Protein AF-A0ABD6S7G6-F1 (afdb_monomer_lite)

Radius of gyration: 25.17 Å; chains: 1; bounding box: 44×81×70 Å

pLDDT: mean 82.33, std 14.98, range [35.41, 97.75]

Organism: Bacillus thuringiensis (NCBI:txid1428)

Structure (mmCIF, N/CA/C/O backbone):
data_AF-A0ABD6S7G6-F1
#
_entry.id   AF-A0ABD6S7G6-F1
#
loop_
_atom_site.group_PDB
_atom_site.id
_atom_site.type_symbol
_atom_site.label_atom_id
_atom_site.label_alt_id
_atom_site.label_comp_id
_atom_site.label_asym_id
_atom_site.label_entity_id
_atom_site.label_seq_id
_atom_site.pdbx_PDB_ins_code
_atom_site.Cartn_x
_atom_site.Cartn_y
_atom_site.Cartn_z
_atom_site.occupancy
_atom_site.B_iso_or_equiv
_atom_site.auth_seq_id
_atom_site.auth_comp_id
_atom_site.auth_asym_id
_atom_site.auth_atom_id
_atom_site.pdbx_PDB_model_num
ATOM 1 N N . MET A 1 1 ? -5.963 -49.150 39.823 1.00 42.69 1 MET A N 1
ATOM 2 C CA . MET A 1 1 ? -5.246 -49.286 38.535 1.00 42.69 1 MET A CA 1
ATOM 3 C C . MET A 1 1 ? -5.647 -48.141 37.632 1.00 42.69 1 MET A C 1
ATOM 5 O O . MET A 1 1 ? -6.789 -47.706 37.672 1.00 42.69 1 MET A O 1
ATOM 9 N N . LYS A 1 2 ? -4.694 -47.620 36.866 1.00 52.19 2 LYS A N 1
ATOM 10 C CA . LYS A 1 2 ? -4.906 -46.555 35.894 1.00 52.19 2 LYS A CA 1
ATOM 11 C C . LYS A 1 2 ? -5.563 -47.191 34.639 1.00 52.19 2 LYS A C 1
ATOM 13 O O . LYS A 1 2 ? -4.909 -47.921 33.908 1.00 52.19 2 LYS A O 1
ATOM 18 N N . GLU A 1 3 ? -6.844 -46.889 34.406 1.00 53.12 3 GLU A N 1
ATOM 19 C CA . GLU A 1 3 ? -7.715 -47.322 33.286 1.00 53.12 3 GLU A CA 1
ATOM 20 C C . GLU A 1 3 ? -7.915 -46.161 32.274 1.00 53.12 3 GLU A C 1
ATOM 22 O O . GLU A 1 3 ? -9.005 -45.609 32.089 1.00 53.12 3 GLU A O 1
ATOM 27 N N . VAL A 1 4 ? -6.796 -45.665 31.733 1.00 52.38 4 VAL A N 1
ATOM 28 C CA . VAL A 1 4 ? -6.556 -44.213 31.626 1.00 52.38 4 VAL A CA 1
ATOM 29 C C . VAL A 1 4 ? -6.815 -43.579 30.269 1.00 52.38 4 VAL A C 1
ATOM 31 O O . VAL A 1 4 ? -6.372 -44.032 29.223 1.00 52.38 4 VAL A O 1
ATOM 34 N N . CYS A 1 5 ? -7.354 -42.371 30.359 1.00 49.31 5 CYS A N 1
ATOM 35 C CA . CYS A 1 5 ? -7.100 -41.260 29.469 1.00 49.31 5 CYS A CA 1
ATOM 36 C C . CYS A 1 5 ? -6.053 -40.353 30.125 1.00 49.31 5 CYS A C 1
ATOM 38 O O . CYS A 1 5 ? -6.372 -39.364 30.777 1.00 49.31 5 CYS A O 1
ATOM 40 N N . GLU A 1 6 ? -4.783 -40.647 29.903 1.00 59.25 6 GLU A N 1
ATOM 41 C CA . GLU A 1 6 ? -3.825 -39.566 29.644 1.00 59.25 6 GLU A CA 1
ATOM 42 C C . GLU A 1 6 ? -4.363 -38.837 28.393 1.00 59.25 6 GLU A C 1
ATOM 44 O O . GLU A 1 6 ? -5.129 -39.469 27.682 1.00 59.25 6 GLU A O 1
ATOM 49 N N . ARG A 1 7 ? -4.120 -37.551 28.115 1.00 58.06 7 ARG A N 1
ATOM 50 C CA . ARG A 1 7 ? -4.768 -36.693 27.070 1.00 58.06 7 ARG A CA 1
ATOM 51 C C . ARG A 1 7 ? -4.678 -37.172 25.580 1.00 58.06 7 ARG A C 1
ATOM 53 O O . ARG A 1 7 ? -4.537 -36.375 24.663 1.00 58.06 7 ARG A O 1
ATOM 60 N N . CYS A 1 8 ? -4.756 -38.473 25.350 1.00 50.53 8 CYS A N 1
ATOM 61 C CA . CYS A 1 8 ? -4.078 -39.304 24.366 1.00 50.53 8 CYS A CA 1
ATOM 62 C C . CYS A 1 8 ? -4.490 -40.798 24.478 1.00 50.53 8 CYS A C 1
ATOM 64 O O . CYS A 1 8 ? -4.651 -41.449 23.459 1.00 50.53 8 CYS A O 1
ATOM 66 N N . GLY A 1 9 ? -4.700 -41.380 25.662 1.00 52.00 9 GLY A N 1
ATOM 67 C CA . GLY A 1 9 ? -4.788 -42.846 25.821 1.00 52.00 9 GLY A CA 1
ATOM 68 C C . GLY A 1 9 ? -6.185 -43.447 26.010 1.00 52.00 9 GLY A C 1
ATOM 69 O O . GLY A 1 9 ? -6.323 -44.663 25.992 1.00 52.00 9 GLY A O 1
ATOM 70 N N . GLY A 1 10 ? -7.229 -42.618 26.164 1.00 59.94 10 GLY A N 1
ATOM 71 C CA . GLY A 1 10 ? -8.589 -43.067 26.523 1.00 59.94 10 GLY A CA 1
ATOM 72 C C . GLY A 1 10 ? -9.708 -42.116 26.075 1.00 59.94 10 GLY A C 1
ATOM 73 O O . GLY A 1 10 ? -10.671 -41.886 26.801 1.00 59.94 10 GLY A O 1
ATOM 74 N N . ARG A 1 11 ? -9.531 -41.499 24.893 1.00 60.31 11 ARG A N 1
ATOM 75 C CA . ARG A 1 11 ? -10.475 -40.699 24.067 1.00 60.31 11 ARG A CA 1
ATOM 76 C C . ARG A 1 11 ? -11.772 -40.231 24.750 1.00 60.31 11 ARG A C 1
ATOM 78 O O . ARG A 1 11 ? -12.878 -40.603 24.363 1.00 60.31 11 ARG A O 1
ATOM 85 N N . ARG A 1 12 ? -11.624 -39.313 25.705 1.00 57.09 12 ARG A N 1
ATOM 86 C CA . ARG A 1 12 ? -12.704 -38.601 26.413 1.00 57.09 12 ARG A CA 1
ATOM 87 C C . ARG A 1 12 ? -13.517 -39.425 27.418 1.00 57.09 12 ARG A C 1
ATOM 89 O O . ARG A 1 12 ? -14.427 -38.842 28.009 1.00 57.09 12 ARG A O 1
ATOM 96 N N . ARG A 1 13 ? -13.223 -40.710 27.670 1.00 60.28 13 ARG A N 1
ATOM 97 C CA . ARG A 1 13 ? -13.887 -41.495 28.731 1.00 60.28 13 ARG A CA 1
ATOM 98 C C . ARG A 1 13 ? -12.927 -42.447 29.449 1.00 60.28 13 ARG A C 1
ATOM 100 O O . ARG A 1 13 ? -12.241 -43.233 28.811 1.00 60.28 13 ARG A O 1
ATOM 107 N N . LEU A 1 14 ? -12.929 -42.392 30.774 1.00 65.25 14 LEU A N 1
ATOM 108 C CA . LEU A 1 14 ? -12.225 -43.310 31.666 1.00 65.25 14 LEU A CA 1
ATOM 109 C C . LEU A 1 14 ? -13.118 -44.515 31.957 1.00 65.25 14 LEU A C 1
ATOM 111 O O . LEU A 1 14 ? -14.329 -44.341 32.109 1.00 65.25 14 LEU A O 1
ATOM 115 N N . ARG A 1 15 ? -12.535 -45.715 32.019 1.00 63.56 15 ARG A N 1
ATOM 116 C CA . ARG A 1 15 ? -13.202 -46.857 32.654 1.00 63.56 15 ARG A CA 1
ATOM 117 C C . ARG A 1 15 ? -12.821 -46.851 34.133 1.00 63.56 15 ARG A C 1
ATOM 119 O O . ARG A 1 15 ? -11.709 -46.434 34.446 1.00 63.56 15 ARG A O 1
ATOM 126 N N . ILE A 1 16 ? -13.755 -47.180 35.019 1.00 66.88 16 ILE A N 1
ATOM 127 C CA . ILE A 1 16 ? -13.481 -47.401 36.442 1.00 66.88 16 ILE A CA 1
ATOM 128 C C . ILE A 1 16 ? -14.187 -48.686 36.861 1.00 66.88 16 ILE A C 1
ATOM 130 O O . ILE A 1 16 ? -15.376 -48.850 36.592 1.00 66.88 16 ILE A O 1
ATOM 134 N N . LYS A 1 17 ? -13.465 -49.598 37.512 1.00 62.62 17 LYS A N 1
ATOM 135 C CA . LYS A 1 17 ? -14.031 -50.829 38.070 1.00 62.62 17 LYS A CA 1
ATOM 136 C C . LYS A 1 17 ? -14.949 -50.527 39.264 1.00 62.62 17 LYS A C 1
ATOM 138 O O . LYS A 1 17 ? -14.544 -49.779 40.148 1.00 62.62 17 LYS A O 1
ATOM 143 N N . ASN A 1 18 ? -16.154 -51.092 39.294 1.00 65.56 18 ASN A N 1
ATOM 144 C CA . ASN A 1 18 ? -17.122 -50.907 40.386 1.00 65.56 18 ASN A CA 1
ATOM 145 C C . ASN A 1 18 ? -17.132 -52.101 41.363 1.00 65.56 18 ASN A C 1
ATOM 147 O O . ASN A 1 18 ? -16.607 -53.173 41.055 1.00 65.56 18 ASN A O 1
ATOM 151 N N . ASP A 1 19 ? -17.713 -51.907 42.553 1.00 64.19 19 ASP A N 1
ATOM 152 C CA . ASP A 1 19 ? -17.572 -52.802 43.723 1.00 64.19 19 ASP A CA 1
ATOM 153 C C . ASP A 1 19 ? -18.145 -54.216 43.523 1.00 64.19 19 ASP A C 1
ATOM 155 O O . ASP A 1 19 ? -17.841 -55.137 44.276 1.00 64.19 19 ASP A O 1
ATOM 159 N N . VAL A 1 20 ? -18.936 -54.407 42.465 1.00 64.38 20 VAL A N 1
ATOM 160 C CA . VAL A 1 20 ? -19.543 -55.689 42.071 1.00 64.38 20 VAL A CA 1
ATOM 161 C C . VAL A 1 20 ? -18.749 -56.389 40.949 1.00 64.38 20 VAL A C 1
ATOM 163 O O . VAL A 1 20 ? -19.173 -57.408 40.414 1.00 64.38 20 VAL A O 1
ATOM 166 N N . GLY A 1 21 ? -17.583 -55.852 40.570 1.00 62.94 21 GLY A N 1
ATOM 167 C CA . GLY A 1 21 ? -16.644 -56.471 39.626 1.00 62.94 21 GLY A CA 1
ATOM 168 C C . GLY A 1 21 ? -16.790 -56.081 38.146 1.00 62.94 21 GLY A C 1
ATOM 169 O O . GLY A 1 21 ? -16.047 -56.618 37.322 1.00 62.94 21 GLY A O 1
ATOM 170 N N . GLY A 1 22 ? -17.689 -55.153 37.792 1.00 60.91 22 GLY A N 1
ATOM 171 C CA . GLY A 1 22 ? -17.870 -54.612 36.431 1.00 60.91 22 GLY A CA 1
ATOM 172 C C . GLY A 1 22 ? -17.012 -53.368 36.128 1.00 60.91 22 GLY A C 1
ATOM 173 O O . GLY A 1 22 ? -16.108 -53.037 36.890 1.00 60.91 22 GLY A O 1
ATOM 174 N N . PHE A 1 23 ? -17.284 -52.661 35.017 1.00 67.38 23 PHE A N 1
ATOM 175 C CA . PHE A 1 23 ? -16.591 -51.412 34.641 1.00 67.38 23 PHE A CA 1
ATOM 176 C C . PHE A 1 23 ? -17.565 -50.308 34.190 1.00 67.38 23 PHE A C 1
ATOM 178 O O . PHE A 1 23 ? -18.266 -50.476 33.189 1.00 67.38 23 PHE A O 1
ATOM 185 N N . ASP A 1 24 ? -17.517 -49.143 34.838 1.00 63.88 24 ASP A N 1
ATOM 186 C CA . ASP A 1 24 ? -18.283 -47.939 34.490 1.00 63.88 24 ASP A CA 1
ATOM 187 C C . ASP A 1 24 ? -17.488 -46.981 33.589 1.00 63.88 24 ASP A C 1
ATOM 189 O O . ASP A 1 24 ? -16.270 -46.865 33.703 1.00 63.88 24 ASP A O 1
ATOM 193 N N . LYS A 1 25 ? -18.166 -46.268 32.671 1.00 62.09 25 LYS A N 1
ATOM 194 C CA . LYS A 1 25 ? -17.543 -45.302 31.736 1.00 62.09 25 LYS A CA 1
ATOM 195 C C . LYS A 1 25 ? -17.864 -43.858 32.124 1.00 62.09 25 LYS A C 1
ATOM 197 O O . LYS A 1 25 ? -18.991 -43.409 31.931 1.00 62.09 25 LYS A O 1
ATOM 202 N N . ILE A 1 26 ? -16.857 -43.084 32.520 1.00 66.56 26 ILE A N 1
ATOM 203 C CA . ILE A 1 26 ? -17.009 -41.695 32.993 1.00 66.56 26 ILE A CA 1
ATOM 204 C C . ILE A 1 26 ? -16.298 -40.725 32.044 1.00 66.56 26 ILE A C 1
ATOM 206 O O . ILE A 1 26 ? -15.231 -41.047 31.528 1.00 66.56 26 ILE A O 1
ATOM 210 N N . LYS A 1 27 ? -16.854 -39.536 31.763 1.00 60.84 27 LYS A N 1
ATOM 211 C CA . LYS A 1 27 ? -16.195 -38.547 30.879 1.00 60.84 27 LYS A CA 1
ATOM 212 C C . LYS A 1 27 ? -14.866 -38.074 31.479 1.00 60.84 27 LYS A C 1
ATOM 214 O O . LYS A 1 27 ? -14.788 -37.786 32.665 1.00 60.84 27 LYS A O 1
ATOM 219 N N . CYS A 1 28 ? -13.833 -37.969 30.642 1.00 62.69 28 CYS A N 1
ATOM 220 C CA . CYS A 1 28 ? -12.488 -37.595 31.076 1.00 62.69 28 CYS A CA 1
ATOM 221 C C . CYS A 1 28 ? -12.451 -36.128 31.545 1.00 62.69 28 CYS A C 1
ATOM 223 O O . CYS A 1 28 ? -12.652 -35.230 30.720 1.00 62.69 28 CYS A O 1
ATOM 225 N N . PRO A 1 29 ? -12.126 -35.857 32.819 1.00 61.00 29 PRO A N 1
ATOM 226 C CA . PRO A 1 29 ? -12.087 -34.495 33.336 1.00 61.00 29 PRO A CA 1
ATOM 227 C C . PRO A 1 29 ? -10.926 -33.672 32.746 1.00 61.00 29 PRO A C 1
ATOM 229 O O . PRO A 1 29 ? -11.051 -32.469 32.615 1.00 61.00 29 PRO A O 1
ATOM 232 N N . VAL A 1 30 ? -9.836 -34.283 32.261 1.00 57.88 30 VAL A N 1
ATOM 233 C CA . VAL A 1 30 ? -8.663 -33.550 31.721 1.00 57.88 30 VAL A CA 1
ATOM 234 C C . VAL A 1 30 ? -8.846 -33.071 30.266 1.00 57.88 30 VAL A C 1
ATOM 236 O O . VAL A 1 30 ? -8.309 -32.036 29.864 1.00 57.88 30 VAL A O 1
ATOM 239 N N . CYS A 1 31 ? -9.582 -33.823 29.437 1.00 58.59 31 CYS A N 1
ATOM 240 C CA . CYS A 1 31 ? -9.870 -33.459 28.036 1.00 58.59 31 CYS A CA 1
ATOM 241 C C . CYS A 1 31 ? -11.232 -32.781 27.859 1.00 58.59 31 CYS A C 1
ATOM 243 O O . CYS A 1 31 ? -11.489 -32.178 26.820 1.00 58.59 31 CYS A O 1
ATOM 245 N N . CYS A 1 32 ? -12.143 -32.965 28.816 1.00 55.12 32 CYS A N 1
ATOM 246 C CA . CYS A 1 32 ? -13.543 -32.563 28.687 1.00 55.12 32 CYS A CA 1
ATOM 247 C C . CYS A 1 32 ? -14.088 -31.841 29.928 1.00 55.12 32 CYS A C 1
ATOM 249 O O . CYS A 1 32 ? -15.256 -31.465 29.916 1.00 55.12 32 CYS A O 1
ATOM 251 N N . GLY A 1 33 ? -13.277 -31.641 30.974 1.00 51.22 33 GLY A N 1
ATOM 252 C CA . GLY A 1 33 ? -13.679 -31.044 32.249 1.00 51.22 33 GLY A CA 1
ATOM 253 C C . GLY A 1 33 ? -12.770 -29.890 32.674 1.00 51.22 33 GLY A C 1
ATOM 254 O O . GLY A 1 33 ? -12.015 -30.000 33.629 1.00 51.22 33 GLY A O 1
ATOM 255 N N . GLY A 1 34 ? -12.899 -28.755 31.985 1.00 48.66 34 GLY A N 1
ATOM 256 C CA . GLY A 1 34 ? -12.372 -27.461 32.433 1.00 48.66 34 GLY A CA 1
ATOM 257 C C . GLY A 1 34 ? -10.868 -27.268 32.197 1.00 48.66 34 GLY A C 1
ATOM 258 O O . GLY A 1 34 ? -10.069 -28.186 32.259 1.00 48.66 34 GLY A O 1
ATOM 259 N N . LYS A 1 35 ? -10.366 -26.084 31.883 1.00 41.47 35 LYS A N 1
ATOM 260 C CA . LYS A 1 35 ? -10.972 -24.804 31.525 1.00 41.47 35 LYS A CA 1
ATOM 261 C C . LYS A 1 35 ? -10.707 -24.626 30.031 1.00 41.47 35 LYS A C 1
ATOM 263 O O . LYS A 1 35 ? -9.723 -25.175 29.531 1.00 41.47 35 LYS A O 1
ATOM 268 N N . LYS A 1 36 ? -11.548 -23.872 29.313 1.00 41.22 36 LYS A N 1
ATOM 269 C CA . LYS A 1 36 ? -11.098 -23.263 28.057 1.00 41.22 36 LYS A CA 1
ATOM 270 C C . LYS A 1 36 ? -9.747 -22.639 28.402 1.00 41.22 36 LYS A C 1
ATOM 272 O O . LYS A 1 36 ? -9.708 -21.711 29.206 1.00 41.22 36 LYS A O 1
ATOM 277 N N . GLN A 1 37 ? -8.646 -23.201 27.896 1.00 39.38 37 GLN A N 1
ATOM 278 C CA . GLN A 1 37 ? -7.459 -22.382 27.730 1.00 39.38 37 GLN A CA 1
ATOM 279 C C . GLN A 1 37 ? -8.006 -21.153 27.034 1.00 39.38 37 GLN A C 1
ATOM 281 O O . GLN A 1 37 ? -8.797 -21.303 26.095 1.00 39.38 37 GLN A O 1
ATOM 286 N N . ALA A 1 38 ? -7.723 -19.980 27.580 1.00 38.16 38 ALA A N 1
ATOM 287 C CA . ALA A 1 38 ? -7.919 -18.767 26.836 1.00 38.16 38 ALA A CA 1
ATOM 288 C C . ALA A 1 38 ? -7.066 -18.932 25.568 1.00 38.16 38 ALA A C 1
ATOM 290 O O . ALA A 1 38 ? -5.913 -18.530 25.513 1.00 38.16 38 ALA A O 1
ATOM 291 N N . LEU A 1 39 ? -7.636 -19.573 24.537 1.00 36.25 39 LEU A N 1
ATOM 292 C CA . LEU A 1 39 ? -7.726 -18.945 23.244 1.00 36.25 39 LEU A CA 1
ATOM 293 C C . LEU A 1 39 ? -8.051 -17.521 23.625 1.00 36.25 39 LEU A C 1
ATOM 295 O O . LEU A 1 39 ? -9.136 -17.259 24.149 1.00 36.25 39 LEU A O 1
ATOM 299 N N . VAL A 1 40 ? -7.028 -16.679 23.535 1.00 35.41 40 VAL A N 1
ATOM 300 C CA . VAL A 1 40 ? -7.200 -15.275 23.241 1.00 35.41 40 VAL A CA 1
ATOM 301 C C . VAL A 1 40 ? -8.247 -15.301 22.146 1.00 35.41 40 VAL A C 1
ATOM 303 O O . VAL A 1 40 ? -7.964 -15.643 20.999 1.00 35.41 40 VAL A O 1
ATOM 306 N N . THR A 1 41 ? -9.509 -15.189 22.551 1.00 35.72 41 THR A N 1
ATOM 307 C CA . THR A 1 41 ? -10.601 -14.931 21.650 1.00 35.72 41 THR A CA 1
ATOM 308 C C . THR A 1 41 ? -10.161 -13.604 21.101 1.00 35.72 41 THR A C 1
ATOM 310 O O . THR A 1 41 ? -10.269 -12.606 21.807 1.00 35.72 41 THR A O 1
ATOM 313 N N . LEU A 1 42 ? -9.543 -13.650 19.911 1.00 42.12 42 LEU A N 1
ATOM 314 C CA . LEU A 1 42 ? -9.658 -12.602 18.916 1.00 42.12 42 LEU A CA 1
ATOM 315 C C . LEU A 1 42 ? -11.047 -12.049 19.156 1.00 42.12 42 LEU A C 1
ATOM 317 O O . LEU A 1 42 ? -12.025 -12.798 19.018 1.00 42.12 42 LEU A O 1
ATOM 321 N N . GLU A 1 43 ? -11.087 -10.855 19.747 1.00 38.81 43 GLU A N 1
ATOM 322 C CA . GLU A 1 43 ? -12.326 -10.167 20.045 1.00 38.81 43 GLU A CA 1
ATOM 323 C C . GLU A 1 43 ? -13.144 -10.319 18.780 1.00 38.81 43 GLU A C 1
ATOM 325 O O . GLU A 1 43 ? -12.652 -10.021 17.691 1.00 38.81 43 GLU A O 1
ATOM 330 N N . VAL A 1 44 ? -14.294 -10.985 18.894 1.00 43.31 44 VAL A N 1
ATOM 331 C CA . VAL A 1 44 ? -15.147 -11.214 17.738 1.00 43.31 44 VAL A CA 1
ATOM 332 C C . VAL A 1 44 ? -15.588 -9.820 17.346 1.00 43.31 44 VAL A C 1
ATOM 334 O O . VAL A 1 44 ? -16.517 -9.282 17.946 1.00 43.31 44 VAL A O 1
ATOM 337 N N . THR A 1 45 ? -14.851 -9.221 16.411 1.00 55.50 45 THR A N 1
ATOM 338 C CA . THR A 1 45 ? -15.163 -7.929 15.841 1.00 55.50 45 THR A CA 1
ATOM 339 C C . THR A 1 45 ? -16.585 -8.037 15.341 1.00 55.50 45 THR A C 1
ATOM 341 O O . THR A 1 45 ? -16.976 -9.064 14.773 1.00 55.50 45 THR A O 1
ATOM 344 N N . GLU A 1 46 ? -17.387 -7.037 15.702 1.00 56.44 46 GLU A N 1
ATOM 345 C CA . GLU A 1 46 ? -18.823 -6.993 15.458 1.00 56.44 46 GLU A CA 1
ATOM 346 C C . GLU A 1 46 ? -19.140 -7.616 14.100 1.00 56.44 46 GLU A C 1
ATOM 348 O O . GLU A 1 46 ? -18.601 -7.198 13.072 1.00 56.44 46 GLU A O 1
ATOM 353 N N . LYS A 1 47 ? -19.956 -8.678 14.093 1.00 63.66 47 LYS A N 1
ATOM 354 C CA . LYS A 1 47 ? -20.310 -9.372 12.854 1.00 63.66 47 LYS A CA 1
ATOM 355 C C . LYS A 1 47 ? -21.125 -8.421 11.981 1.00 63.66 47 LYS A C 1
ATOM 357 O O . LYS A 1 47 ? -22.348 -8.381 12.090 1.00 63.66 47 LYS A O 1
ATOM 362 N N . ARG A 1 48 ? -20.437 -7.673 11.118 1.00 78.00 48 ARG A N 1
ATOM 363 C CA . ARG A 1 48 ? -21.043 -6.822 10.094 1.00 78.00 48 ARG A CA 1
ATOM 364 C C . ARG A 1 48 ? -21.853 -7.695 9.151 1.00 78.00 48 ARG A C 1
ATOM 366 O O . ARG A 1 48 ? -21.425 -8.780 8.748 1.00 78.00 48 ARG A O 1
ATOM 373 N N . THR A 1 49 ? -23.037 -7.225 8.794 1.00 83.88 49 THR A N 1
ATOM 374 C CA . THR A 1 49 ? -23.848 -7.888 7.780 1.00 83.88 49 THR A CA 1
ATOM 375 C C . THR A 1 49 ? -23.195 -7.732 6.408 1.00 83.88 49 THR A C 1
ATOM 377 O O . THR A 1 49 ? -22.502 -6.754 6.125 1.00 83.88 49 THR A O 1
ATOM 380 N N . GLN A 1 50 ? -23.458 -8.681 5.511 1.00 84.06 50 GLN A N 1
ATOM 381 C CA . GLN A 1 50 ? -22.951 -8.630 4.137 1.00 84.06 50 GLN A CA 1
ATOM 382 C C . GLN A 1 50 ? -23.330 -7.317 3.422 1.00 84.06 50 GLN A C 1
ATOM 384 O O . GLN A 1 50 ? -22.507 -6.731 2.727 1.00 84.06 50 GLN A O 1
ATOM 389 N N . LYS A 1 51 ? -24.547 -6.804 3.659 1.00 86.81 51 LYS A N 1
ATOM 390 C CA . LYS A 1 51 ? -25.027 -5.539 3.076 1.00 86.81 51 LYS A CA 1
ATOM 391 C C . LYS A 1 51 ? -24.276 -4.311 3.598 1.00 86.81 51 LYS A C 1
ATOM 393 O O . LYS A 1 51 ? -24.114 -3.341 2.864 1.00 86.81 51 LYS A O 1
ATOM 398 N N . GLU A 1 52 ? -23.846 -4.320 4.858 1.00 88.56 52 GLU A N 1
ATOM 399 C CA . GLU A 1 52 ? -23.024 -3.240 5.422 1.00 88.56 52 GLU A CA 1
ATOM 400 C C . GLU A 1 52 ? -21.617 -3.264 4.830 1.00 88.56 52 GLU A C 1
ATOM 402 O O . GLU A 1 52 ? -21.105 -2.220 4.433 1.00 88.56 52 GLU A O 1
ATOM 407 N N . LEU A 1 53 ? -21.022 -4.455 4.696 1.00 88.06 53 LEU A N 1
ATOM 408 C CA . LEU A 1 53 ? -19.719 -4.615 4.049 1.00 88.06 53 LEU A CA 1
ATOM 409 C C . LEU A 1 53 ? -19.747 -4.156 2.591 1.00 88.06 53 LEU A C 1
ATOM 411 O O . LEU A 1 53 ? -18.831 -3.469 2.163 1.00 88.06 53 LEU A O 1
ATOM 415 N N . GLU A 1 54 ? -20.804 -4.466 1.842 1.00 89.56 54 GLU A N 1
ATOM 416 C CA . GLU A 1 54 ? -20.953 -4.013 0.454 1.00 89.56 54 GLU A CA 1
ATOM 417 C C . GLU A 1 54 ? -21.006 -2.485 0.332 1.00 89.56 54 GLU A C 1
ATOM 419 O O . GLU A 1 54 ? -20.366 -1.918 -0.555 1.00 89.56 54 GLU A O 1
ATOM 424 N N . LYS A 1 55 ? -21.715 -1.808 1.246 1.00 91.94 55 LYS A N 1
ATOM 425 C CA . LYS A 1 55 ? -21.737 -0.338 1.300 1.00 91.94 55 LYS A CA 1
ATOM 426 C C . LYS A 1 55 ? -20.355 0.232 1.610 1.00 91.94 55 LYS A C 1
ATOM 428 O O . LYS A 1 55 ? -19.913 1.142 0.916 1.00 91.94 55 LYS A O 1
ATOM 433 N N . LEU A 1 56 ? -19.662 -0.337 2.597 1.00 92.00 56 LEU A N 1
ATOM 434 C CA . LEU A 1 56 ? -18.296 0.066 2.934 1.00 92.00 56 LEU A CA 1
ATOM 435 C C . LEU A 1 56 ? -17.345 -0.172 1.755 1.00 92.00 56 LEU A C 1
ATOM 437 O O . LEU A 1 56 ? -16.567 0.702 1.397 1.00 92.00 56 LEU A O 1
ATOM 441 N N . PHE A 1 57 ? -17.426 -1.315 1.074 1.00 93.31 57 PHE A N 1
ATOM 442 C CA . PHE A 1 57 ? -16.581 -1.572 -0.093 1.00 93.31 57 PHE A CA 1
ATOM 443 C C . PHE A 1 57 ? -16.807 -0.539 -1.199 1.00 93.31 57 PHE A C 1
ATOM 445 O O . PHE A 1 57 ? -15.836 -0.113 -1.815 1.00 93.31 57 PHE A O 1
ATOM 452 N N . ALA A 1 58 ? -18.046 -0.100 -1.430 1.00 93.06 58 ALA A N 1
ATOM 453 C CA . ALA A 1 58 ? -18.340 0.941 -2.413 1.00 93.06 58 ALA A CA 1
ATOM 454 C C . ALA A 1 58 ? -17.737 2.310 -2.050 1.00 93.06 58 ALA A C 1
ATOM 456 O O . ALA A 1 58 ? -17.318 3.038 -2.947 1.00 93.06 58 ALA A O 1
ATOM 457 N N . GLU A 1 59 ? -17.646 2.641 -0.760 1.00 93.25 59 GLU A N 1
ATOM 458 C CA . GLU A 1 59 ? -17.034 3.887 -0.280 1.00 93.25 59 GLU A CA 1
ATOM 459 C C . GLU A 1 59 ? -15.514 3.912 -0.506 1.00 93.25 59 GLU A C 1
ATOM 461 O O . GLU A 1 59 ? -14.959 4.911 -0.960 1.00 93.25 59 GLU A O 1
ATOM 466 N N . TYR A 1 60 ? -14.834 2.793 -0.240 1.00 94.44 60 TYR A N 1
ATOM 467 C CA . TYR A 1 60 ? -13.371 2.713 -0.309 1.00 94.44 60 TYR A CA 1
ATOM 468 C C . TYR A 1 60 ? -12.829 2.276 -1.679 1.00 94.44 60 TYR A C 1
ATOM 470 O O . TYR A 1 60 ? -11.665 2.532 -2.005 1.00 94.44 60 TYR A O 1
ATOM 478 N N . ILE A 1 61 ? -13.643 1.581 -2.476 1.00 94.69 61 ILE A N 1
ATOM 479 C CA . ILE A 1 61 ? -13.236 0.934 -3.727 1.00 94.69 61 ILE A CA 1
ATOM 480 C C . ILE A 1 61 ? -14.196 1.378 -4.836 1.00 94.69 61 ILE A C 1
ATOM 482 O O . ILE A 1 61 ? -15.215 0.731 -5.083 1.00 94.69 61 ILE A O 1
ATOM 486 N N . PRO A 1 62 ? -13.879 2.461 -5.568 1.00 90.06 62 PRO A N 1
ATOM 487 C CA . PRO A 1 62 ? -14.807 3.028 -6.545 1.00 90.06 62 PRO A CA 1
ATOM 488 C C . PRO A 1 62 ? -15.054 2.101 -7.743 1.00 90.06 62 PRO A C 1
ATOM 490 O O . PRO A 1 62 ? -16.115 2.144 -8.356 1.00 90.06 62 PRO A O 1
ATOM 493 N N . ASN A 1 63 ? -14.102 1.233 -8.083 1.00 91.25 63 ASN A N 1
ATOM 494 C CA . ASN A 1 63 ? -14.197 0.361 -9.249 1.00 91.25 63 ASN A CA 1
ATOM 495 C C . ASN A 1 63 ? -14.906 -0.965 -8.908 1.00 91.25 63 ASN A C 1
ATOM 497 O O . ASN A 1 63 ? -14.390 -1.744 -8.106 1.00 91.25 63 ASN A O 1
ATOM 501 N N . ASP A 1 64 ? -16.039 -1.236 -9.569 1.00 90.44 64 ASP A N 1
ATOM 502 C CA . ASP A 1 64 ? -16.858 -2.445 -9.374 1.00 90.44 64 ASP A CA 1
ATOM 503 C C . ASP A 1 64 ? -16.072 -3.750 -9.537 1.00 90.44 64 ASP A C 1
ATOM 505 O O . ASP A 1 64 ? -16.240 -4.666 -8.735 1.00 90.44 64 ASP A O 1
ATOM 509 N N . TYR A 1 65 ? -15.170 -3.832 -10.523 1.00 90.44 65 TYR A N 1
ATOM 510 C CA . TYR A 1 65 ? -14.368 -5.035 -10.765 1.00 90.44 65 TYR A CA 1
ATOM 511 C C . TYR A 1 65 ? -13.618 -5.454 -9.495 1.00 90.44 65 TYR A C 1
ATOM 513 O O . TYR A 1 65 ? -13.709 -6.598 -9.057 1.00 90.44 65 TYR A O 1
ATOM 521 N N . PHE A 1 66 ? -12.940 -4.507 -8.839 1.00 92.31 66 PHE A N 1
ATOM 522 C CA . PHE A 1 66 ? -12.174 -4.791 -7.624 1.00 92.31 66 PHE A CA 1
ATOM 523 C C . PHE A 1 66 ? -13.044 -4.950 -6.374 1.00 92.31 66 PHE A C 1
ATOM 525 O O . PHE A 1 66 ? -12.565 -5.496 -5.380 1.00 92.31 66 PHE A O 1
ATOM 532 N N . ARG A 1 67 ? -14.310 -4.509 -6.387 1.00 91.25 67 ARG A N 1
ATOM 533 C CA . ARG A 1 67 ? -15.230 -4.767 -5.268 1.00 91.25 67 ARG A CA 1
ATOM 534 C C . ARG A 1 67 ? -15.578 -6.248 -5.171 1.00 91.25 67 ARG A C 1
ATOM 536 O O . ARG A 1 67 ? -15.563 -6.790 -4.070 1.00 91.25 67 ARG A O 1
ATOM 543 N N . TYR A 1 68 ? -15.819 -6.895 -6.310 1.00 88.62 68 TYR A N 1
ATOM 544 C CA . TYR A 1 68 ? -16.297 -8.281 -6.365 1.00 88.62 68 TYR A CA 1
ATOM 545 C C . TYR A 1 68 ? -15.202 -9.318 -6.643 1.00 88.62 68 TYR A C 1
ATOM 547 O O . TYR A 1 68 ? -15.400 -10.491 -6.342 1.00 88.62 68 TYR A O 1
ATOM 555 N N . ASP A 1 69 ? -14.049 -8.906 -7.174 1.00 89.62 69 ASP A N 1
ATOM 556 C CA . ASP A 1 69 ? -12.916 -9.799 -7.435 1.00 89.62 69 ASP A CA 1
ATOM 557 C C . ASP A 1 69 ? -11.880 -9.691 -6.300 1.00 89.62 69 ASP A C 1
ATOM 559 O O . ASP A 1 69 ? -11.196 -8.673 -6.143 1.00 89.62 69 ASP A O 1
ATOM 563 N N . ASP A 1 70 ? -11.784 -10.721 -5.458 1.00 89.88 70 ASP A N 1
ATOM 564 C CA . ASP A 1 70 ? -10.761 -10.848 -4.405 1.00 89.88 70 ASP A CA 1
ATOM 565 C C . ASP A 1 70 ? -9.46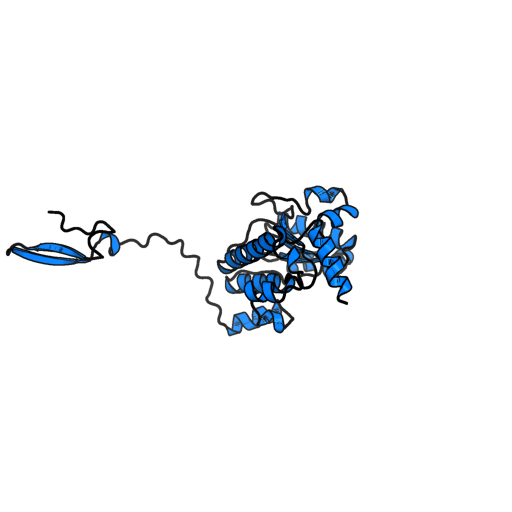2 -11.407 -5.005 1.00 89.88 70 ASP A C 1
ATOM 567 O O . ASP A 1 70 ? -9.515 -12.227 -5.916 1.00 89.88 70 ASP A O 1
ATOM 571 N N . TYR A 1 71 ? -8.303 -10.957 -4.509 1.00 91.38 71 TYR A N 1
ATOM 572 C CA . TYR A 1 71 ? -6.992 -11.454 -4.938 1.00 91.38 71 TYR A CA 1
ATOM 573 C C . TYR A 1 71 ? -6.932 -12.984 -4.870 1.00 91.38 71 TYR A C 1
ATOM 575 O O . TYR A 1 71 ? -7.178 -13.580 -3.822 1.00 91.38 71 TYR A O 1
ATOM 583 N N . ASP A 1 72 ? -6.538 -13.597 -5.985 1.00 90.31 72 ASP A N 1
ATOM 584 C CA . ASP A 1 72 ? -6.234 -15.020 -6.088 1.00 90.31 72 ASP A CA 1
ATOM 585 C C . ASP A 1 72 ? -4.872 -15.172 -6.769 1.00 90.31 72 ASP A C 1
ATOM 587 O O . ASP A 1 72 ? -4.681 -14.757 -7.919 1.00 90.31 72 ASP A O 1
ATOM 591 N N . ARG A 1 73 ? -3.921 -15.780 -6.052 1.00 89.88 73 ARG A N 1
ATOM 592 C CA . ARG A 1 73 ? -2.555 -15.990 -6.534 1.00 89.88 73 ARG A CA 1
ATOM 593 C C . ARG A 1 73 ? -2.507 -16.764 -7.848 1.00 89.88 73 ARG A C 1
ATOM 595 O O . ARG A 1 73 ? -1.790 -16.357 -8.754 1.00 89.88 73 ARG A O 1
ATOM 602 N N . ARG A 1 74 ? -3.288 -17.838 -7.999 1.00 88.25 74 ARG A N 1
ATOM 603 C CA . ARG A 1 74 ? -3.272 -18.679 -9.211 1.00 88.25 74 ARG A CA 1
ATOM 604 C C . ARG A 1 74 ? -3.818 -17.930 -10.417 1.00 88.25 74 ARG A C 1
ATOM 606 O O . ARG A 1 74 ? -3.339 -18.116 -11.537 1.00 88.25 74 ARG A O 1
ATOM 613 N N . LYS A 1 75 ? -4.845 -17.105 -10.205 1.00 89.00 75 LYS A N 1
ATOM 614 C CA . LYS A 1 75 ? -5.389 -16.232 -11.248 1.00 89.00 75 LYS A CA 1
ATOM 615 C C . LYS A 1 75 ? -4.381 -15.140 -11.609 1.00 89.00 75 LYS A C 1
ATOM 617 O O . LYS A 1 75 ? -4.123 -14.939 -12.791 1.00 89.00 75 LYS A O 1
ATOM 622 N N . LEU A 1 76 ? -3.718 -14.528 -10.625 1.00 87.31 76 LEU A N 1
ATOM 623 C CA . LEU A 1 76 ? -2.660 -13.554 -10.888 1.00 87.31 76 LEU A CA 1
ATOM 624 C C . LEU A 1 76 ? -1.480 -14.169 -11.655 1.00 87.31 76 LEU A C 1
ATOM 626 O O . LEU A 1 76 ? -1.059 -13.603 -12.653 1.00 87.31 76 LEU A O 1
ATOM 630 N N . GLU A 1 77 ? -0.966 -15.326 -11.243 1.00 86.19 77 GLU A N 1
ATOM 631 C CA . GLU A 1 77 ? 0.136 -16.029 -11.923 1.00 86.19 77 GLU A CA 1
ATOM 632 C C . GLU A 1 77 ? -0.189 -16.344 -13.392 1.00 86.19 77 GLU A C 1
ATOM 634 O O . GLU A 1 77 ? 0.689 -16.308 -14.260 1.00 86.19 77 GLU A O 1
ATOM 639 N N . ARG A 1 78 ? -1.463 -16.628 -13.685 1.00 85.12 78 ARG A N 1
ATOM 640 C CA . ARG A 1 78 ? -1.953 -16.846 -15.048 1.00 85.12 78 ARG A CA 1
ATOM 641 C C . ARG A 1 78 ? -2.007 -15.549 -15.850 1.00 85.12 78 ARG A C 1
ATOM 643 O O . ARG A 1 78 ? -1.507 -15.527 -16.974 1.00 85.12 78 ARG A O 1
ATOM 650 N N . ASP A 1 79 ? -2.589 -14.505 -15.267 1.00 84.25 79 ASP A N 1
ATOM 651 C CA . ASP A 1 79 ? -2.889 -13.235 -15.937 1.00 84.25 79 ASP A CA 1
ATOM 652 C C . ASP A 1 79 ? -1.678 -12.294 -16.004 1.00 84.25 79 ASP A C 1
ATOM 654 O O . ASP A 1 79 ? -1.636 -11.365 -16.816 1.00 84.25 79 ASP A O 1
ATOM 658 N N . MET A 1 80 ? -0.665 -12.529 -15.167 1.00 81.62 80 MET A N 1
ATOM 659 C CA . MET A 1 80 ? 0.591 -11.802 -15.213 1.00 81.62 80 MET A CA 1
ATOM 660 C C . MET A 1 80 ? 1.257 -12.002 -16.573 1.00 81.62 80 MET A C 1
ATOM 662 O O . MET A 1 80 ? 1.727 -13.090 -16.926 1.00 81.62 80 MET A O 1
ATOM 666 N N . ALA A 1 81 ? 1.376 -10.894 -17.304 1.00 75.25 81 ALA A N 1
ATOM 667 C CA . ALA A 1 81 ? 2.091 -10.788 -18.571 1.00 75.25 81 ALA A CA 1
ATOM 668 C C . ALA A 1 81 ? 3.626 -10.826 -18.377 1.00 75.25 81 ALA A C 1
ATOM 670 O O . ALA A 1 81 ? 4.361 -10.024 -18.947 1.00 75.25 81 ALA A O 1
ATOM 671 N N . ILE A 1 82 ? 4.107 -11.745 -17.537 1.00 77.56 82 ILE A N 1
ATOM 672 C CA . ILE A 1 82 ? 5.523 -12.019 -17.291 1.00 77.56 82 ILE A CA 1
ATOM 673 C C . ILE A 1 82 ? 5.963 -13.140 -18.244 1.00 77.56 82 ILE A C 1
ATOM 675 O O . ILE A 1 82 ? 5.334 -14.208 -18.235 1.00 77.56 82 ILE A O 1
ATOM 679 N N . PRO A 1 83 ? 7.026 -12.936 -19.047 1.00 78.00 83 PRO A N 1
ATOM 680 C CA . PRO A 1 83 ? 7.590 -13.973 -19.905 1.00 78.00 83 PRO A CA 1
ATOM 681 C C . PRO A 1 83 ? 7.949 -15.242 -19.117 1.00 78.00 83 PRO A C 1
ATOM 683 O O . PRO A 1 83 ? 8.454 -15.121 -18.002 1.00 78.00 83 PRO A O 1
ATOM 686 N N . PRO A 1 84 ? 7.794 -16.456 -19.681 1.00 77.81 84 PRO A N 1
ATOM 687 C CA . PRO A 1 84 ? 8.071 -17.702 -18.960 1.00 77.81 84 PRO A CA 1
ATOM 688 C C . PRO A 1 84 ? 9.462 -17.764 -18.312 1.00 77.81 84 PRO A C 1
ATOM 690 O O . PRO A 1 84 ? 9.587 -18.229 -17.187 1.00 77.81 84 PRO A O 1
ATOM 693 N N . HIS A 1 85 ? 10.487 -17.224 -18.979 1.00 77.12 85 HIS A N 1
ATOM 694 C CA . HIS A 1 85 ? 11.867 -17.198 -18.480 1.00 77.12 85 HIS A CA 1
ATOM 695 C C . HIS A 1 85 ? 12.094 -16.240 -17.295 1.00 77.12 85 HIS A C 1
ATOM 697 O O . HIS A 1 85 ? 13.107 -16.351 -16.618 1.00 77.12 85 HIS A O 1
ATOM 703 N N . MET A 1 86 ? 11.169 -15.307 -17.044 1.00 77.06 86 MET A N 1
ATOM 704 C CA . MET A 1 86 ? 11.201 -14.374 -15.909 1.00 77.06 86 MET A CA 1
ATOM 705 C C . MET A 1 86 ? 10.273 -14.804 -14.766 1.00 77.06 86 MET A C 1
ATOM 707 O O . MET A 1 86 ? 10.315 -14.211 -13.693 1.00 77.06 86 MET A O 1
ATOM 711 N N . ARG A 1 87 ? 9.414 -15.812 -14.976 1.00 75.31 87 ARG A N 1
ATOM 712 C CA . ARG A 1 87 ? 8.475 -16.289 -13.946 1.00 75.31 87 ARG A CA 1
ATOM 713 C C . ARG A 1 87 ? 9.166 -17.040 -12.812 1.00 75.31 87 ARG A C 1
ATOM 715 O O . ARG A 1 87 ? 8.650 -17.023 -11.710 1.00 75.31 87 ARG A O 1
ATOM 722 N N . SER A 1 88 ? 10.309 -17.667 -13.081 1.00 75.50 88 SER A N 1
ATOM 723 C CA . SER A 1 88 ? 11.133 -18.365 -12.085 1.00 75.50 88 SER A CA 1
ATOM 724 C C . SER A 1 88 ? 12.116 -17.442 -11.355 1.00 75.50 88 SER A C 1
ATOM 726 O O . SER A 1 88 ? 13.069 -17.921 -10.742 1.00 75.50 88 SER A O 1
ATOM 728 N N . ASP A 1 89 ? 11.968 -16.123 -11.499 1.00 82.50 89 ASP A N 1
ATOM 729 C CA . ASP A 1 89 ? 12.811 -15.165 -10.794 1.00 82.50 89 ASP A CA 1
ATOM 730 C C . ASP A 1 89 ? 12.387 -15.063 -9.324 1.00 82.50 89 ASP A C 1
ATOM 732 O O . ASP A 1 89 ? 11.207 -14.897 -9.008 1.00 82.50 89 ASP A O 1
ATOM 736 N N . LEU A 1 90 ? 13.373 -15.093 -8.425 1.00 83.25 90 LEU A N 1
ATOM 737 C CA . LEU A 1 90 ? 13.159 -15.057 -6.979 1.00 83.25 90 LEU A CA 1
ATOM 738 C C . LEU A 1 90 ? 12.331 -13.842 -6.525 1.00 83.25 90 LEU A C 1
ATOM 740 O O . LEU A 1 90 ? 11.588 -13.934 -5.551 1.00 83.25 90 LEU A O 1
ATOM 744 N N . THR A 1 91 ? 12.437 -12.696 -7.205 1.00 84.00 91 THR A N 1
ATOM 745 C CA . THR A 1 91 ? 11.685 -11.486 -6.832 1.00 84.00 91 THR A CA 1
ATOM 746 C C . THR A 1 91 ? 10.194 -11.597 -7.144 1.00 84.00 91 THR A C 1
ATOM 748 O O . THR A 1 91 ? 9.380 -10.987 -6.450 1.00 84.00 91 THR A O 1
ATOM 751 N N . VAL A 1 92 ? 9.818 -12.391 -8.152 1.00 86.31 92 VAL A N 1
ATOM 752 C CA . VAL A 1 92 ? 8.413 -12.668 -8.477 1.00 86.31 92 VAL A CA 1
ATOM 753 C C . VAL A 1 92 ? 7.810 -13.571 -7.406 1.00 86.31 92 VAL A C 1
ATOM 755 O O . VAL A 1 92 ? 6.746 -13.251 -6.881 1.00 86.31 92 VAL A O 1
ATOM 758 N N . ASP A 1 93 ? 8.516 -14.631 -7.014 1.00 86.75 93 ASP A N 1
ATOM 759 C CA . ASP A 1 93 ? 8.069 -15.520 -5.936 1.00 86.75 93 ASP A CA 1
AT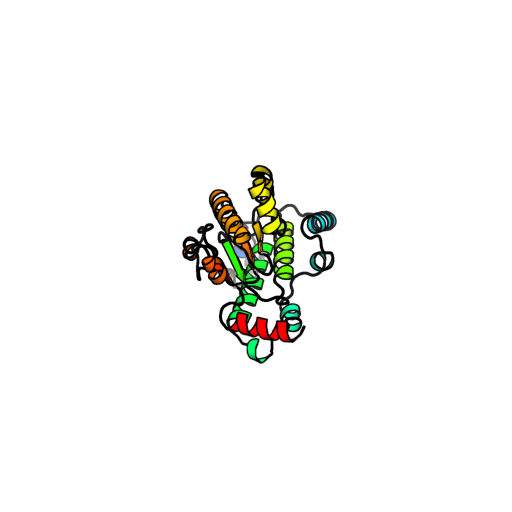OM 760 C C . ASP A 1 93 ? 7.971 -14.775 -4.600 1.00 86.75 93 ASP A C 1
ATOM 762 O O . ASP A 1 93 ? 6.940 -14.839 -3.932 1.00 86.75 93 ASP A O 1
ATOM 766 N N . THR A 1 94 ? 8.985 -13.970 -4.266 1.00 88.94 94 THR A N 1
ATOM 767 C CA . THR A 1 94 ? 8.991 -13.133 -3.052 1.00 88.94 94 THR A CA 1
ATOM 768 C C . THR A 1 94 ? 7.808 -12.162 -3.044 1.00 88.94 94 THR A C 1
ATOM 770 O O . THR A 1 94 ? 7.160 -11.978 -2.016 1.00 88.94 94 THR A O 1
ATOM 773 N N . TYR A 1 95 ? 7.476 -11.562 -4.193 1.00 91.94 95 TYR A N 1
ATOM 774 C CA . TYR A 1 95 ? 6.306 -10.695 -4.327 1.00 91.94 95 TYR A CA 1
ATOM 775 C C . TYR A 1 95 ? 4.994 -11.435 -4.024 1.00 91.94 95 TYR A C 1
ATOM 777 O O . TYR A 1 95 ? 4.146 -10.910 -3.298 1.00 91.94 95 TYR A O 1
ATOM 785 N N . LEU A 1 96 ? 4.818 -12.637 -4.577 1.00 91.69 96 LEU A N 1
ATOM 786 C CA . LEU A 1 96 ? 3.605 -13.433 -4.383 1.00 91.69 96 LEU A CA 1
ATOM 787 C C . LEU A 1 96 ? 3.490 -13.949 -2.942 1.00 91.69 96 LEU A C 1
ATOM 789 O O . LEU A 1 96 ? 2.415 -13.885 -2.352 1.00 91.69 96 LEU A O 1
ATOM 793 N N . GLU A 1 97 ? 4.593 -14.389 -2.339 1.00 92.94 97 GLU A N 1
ATOM 794 C CA . GLU A 1 97 ? 4.626 -14.801 -0.932 1.00 92.94 97 GLU A CA 1
ATOM 795 C C . GLU A 1 97 ? 4.348 -13.637 0.022 1.00 92.94 97 GLU A C 1
ATOM 797 O O . GLU A 1 97 ? 3.585 -13.789 0.983 1.00 92.94 97 GLU A O 1
ATOM 802 N N . PHE A 1 98 ? 4.921 -12.462 -0.255 1.00 94.06 98 PHE A N 1
ATOM 803 C CA . PHE A 1 98 ? 4.616 -11.240 0.480 1.00 94.06 98 PHE A CA 1
ATOM 804 C C . PHE A 1 98 ? 3.124 -10.913 0.389 1.00 94.06 98 PHE A C 1
ATOM 806 O O . PHE A 1 98 ? 2.494 -10.654 1.412 1.00 94.06 98 PHE A O 1
ATOM 813 N N . ALA A 1 99 ? 2.547 -10.967 -0.815 1.00 94.81 99 ALA A N 1
ATOM 814 C CA . ALA A 1 99 ? 1.130 -10.717 -1.043 1.00 94.81 99 ALA A CA 1
ATOM 815 C C . ALA A 1 99 ? 0.232 -11.648 -0.220 1.00 94.81 99 ALA A C 1
ATOM 817 O O . ALA A 1 99 ? -0.626 -11.166 0.522 1.00 94.81 99 ALA A O 1
ATOM 818 N N . ASP A 1 100 ? 0.461 -12.959 -0.311 1.00 94.44 100 ASP A N 1
ATOM 819 C CA . ASP A 1 100 ? -0.302 -13.968 0.426 1.00 94.44 100 ASP A CA 1
ATOM 820 C C . ASP A 1 100 ? -0.197 -13.740 1.940 1.00 94.44 100 ASP A C 1
ATOM 822 O O . ASP A 1 100 ? -1.204 -13.695 2.650 1.00 94.44 100 ASP A O 1
ATOM 826 N N . THR A 1 101 ? 1.026 -13.537 2.437 1.00 95.00 101 THR A N 1
ATOM 827 C CA . THR A 1 101 ? 1.297 -13.356 3.868 1.00 95.00 101 THR A CA 1
ATOM 828 C C . THR A 1 101 ? 0.668 -12.071 4.399 1.00 95.00 101 THR A C 1
ATOM 830 O O . THR A 1 101 ? 0.027 -12.077 5.451 1.00 95.00 101 THR A O 1
ATOM 833 N N . PHE A 1 102 ? 0.821 -10.965 3.671 1.00 95.81 102 PHE A N 1
ATOM 834 C CA . PHE A 1 102 ? 0.274 -9.665 4.044 1.00 95.81 102 PHE A CA 1
ATOM 835 C C . PHE A 1 102 ? -1.259 -9.695 4.077 1.00 95.81 102 PHE A C 1
ATOM 837 O O . PHE A 1 102 ? -1.870 -9.277 5.061 1.00 95.81 102 PHE A O 1
ATOM 844 N N . LEU A 1 103 ? -1.894 -10.262 3.046 1.00 95.69 103 LEU A N 1
ATOM 845 C CA . LEU A 1 103 ? -3.351 -10.383 2.988 1.00 95.69 103 LEU A CA 1
ATOM 846 C C . LEU A 1 103 ? -3.905 -11.325 4.062 1.00 95.69 103 LEU A C 1
ATOM 848 O O . LEU A 1 103 ? -4.962 -11.028 4.625 1.00 95.69 103 LEU A O 1
ATOM 852 N N . ALA A 1 104 ? -3.203 -12.421 4.366 1.00 94.50 104 ALA A N 1
ATOM 853 C CA . ALA A 1 104 ? -3.590 -13.355 5.420 1.00 94.50 104 ALA A CA 1
ATOM 854 C C . ALA A 1 104 ? -3.559 -12.698 6.807 1.00 94.50 104 ALA A C 1
ATOM 856 O O . ALA A 1 104 ? -4.506 -12.861 7.577 1.00 94.50 104 ALA A O 1
ATOM 857 N N . LYS A 1 105 ? -2.522 -11.908 7.116 1.00 94.06 105 LYS A N 1
ATOM 858 C CA . LYS A 1 105 ? -2.449 -11.141 8.371 1.00 94.06 105 LYS A CA 1
ATOM 859 C C . LYS A 1 105 ? -3.617 -10.169 8.512 1.00 94.06 105 LYS A C 1
ATOM 861 O O . LYS A 1 105 ? -4.303 -10.185 9.533 1.00 94.06 105 LYS A O 1
ATOM 866 N N . LEU A 1 106 ? -3.904 -9.391 7.466 1.00 94.94 106 LEU A N 1
ATOM 867 C CA . LEU A 1 106 ? -5.022 -8.445 7.481 1.00 94.94 106 LEU A CA 1
ATOM 868 C C . LEU A 1 106 ? -6.374 -9.147 7.648 1.00 94.94 106 LEU A C 1
ATOM 870 O O . LEU A 1 106 ? -7.230 -8.655 8.376 1.00 94.94 106 LEU A O 1
ATOM 874 N N . ALA A 1 107 ? -6.561 -10.319 7.033 1.00 91.38 107 ALA A N 1
ATOM 875 C CA . ALA A 1 107 ? -7.775 -11.118 7.206 1.00 91.38 107 ALA A CA 1
ATOM 876 C C . ALA A 1 107 ? -7.966 -11.613 8.653 1.00 91.38 107 ALA A C 1
ATOM 878 O O . ALA A 1 107 ? -9.097 -11.824 9.085 1.00 91.38 107 ALA A O 1
ATOM 879 N N . LEU A 1 108 ? -6.874 -11.770 9.407 1.00 92.12 108 LEU A N 1
ATOM 880 C CA . LEU A 1 108 ? -6.882 -12.090 10.837 1.00 92.12 108 LEU A CA 1
ATOM 881 C C . LEU A 1 108 ? -6.981 -10.843 11.736 1.00 92.12 108 LEU A C 1
ATOM 883 O O . LEU A 1 108 ? -6.902 -10.976 12.956 1.00 92.12 108 LEU A O 1
ATOM 887 N N . GLY A 1 109 ? -7.126 -9.644 11.161 1.00 90.88 109 GLY A N 1
ATOM 888 C CA . GLY A 1 109 ? -7.145 -8.380 11.902 1.00 90.88 109 GLY A CA 1
ATOM 889 C C . GLY A 1 109 ? -5.779 -7.955 12.439 1.00 90.88 109 GLY A C 1
ATOM 890 O O . GLY A 1 109 ? -5.705 -7.189 13.394 1.00 90.88 109 GLY A O 1
ATOM 891 N N . GLN A 1 110 ? -4.690 -8.460 11.857 1.00 93.62 110 GLN A N 1
ATOM 892 C CA . GLN A 1 110 ? -3.330 -8.114 12.256 1.00 93.62 110 GLN A CA 1
ATOM 893 C C . GLN A 1 110 ? -2.726 -7.121 11.269 1.00 93.62 110 GLN A C 1
ATOM 895 O O . GLN A 1 110 ? -2.589 -7.415 10.081 1.00 93.62 110 GLN A O 1
ATOM 900 N N . ILE A 1 111 ? -2.333 -5.957 11.781 1.00 92.88 111 ILE A N 1
ATOM 901 C CA . ILE A 1 111 ? -1.630 -4.925 11.024 1.00 92.88 111 ILE A CA 1
ATOM 902 C C . ILE A 1 111 ? -0.162 -4.928 11.446 1.00 92.88 111 ILE A C 1
ATOM 904 O O . ILE A 1 111 ? 0.164 -4.825 12.630 1.00 92.88 111 ILE A O 1
ATOM 908 N N . ASP A 1 112 ? 0.726 -5.051 10.463 1.00 89.31 112 ASP A N 1
ATOM 909 C CA . ASP A 1 112 ? 2.161 -4.970 10.702 1.00 89.31 112 ASP A CA 1
ATOM 910 C C . ASP A 1 112 ? 2.549 -3.558 11.145 1.00 89.31 112 ASP A C 1
ATOM 912 O O . ASP A 1 112 ? 2.176 -2.569 10.521 1.00 89.31 112 ASP A O 1
ATOM 916 N N . LYS A 1 113 ? 3.400 -3.458 12.168 1.00 89.88 113 LYS A N 1
ATOM 917 C CA . LYS A 1 113 ? 4.003 -2.187 12.598 1.00 89.88 113 LYS A CA 1
ATOM 918 C C . LYS A 1 113 ? 5.202 -1.813 11.724 1.00 89.88 113 LYS A C 1
ATOM 920 O O . LYS A 1 113 ? 6.282 -1.513 12.232 1.00 89.88 113 LYS A O 1
ATOM 925 N N . LYS A 1 114 ? 5.034 -1.915 10.408 1.00 92.31 114 LYS A N 1
ATOM 926 C CA . LYS A 1 114 ? 6.036 -1.583 9.393 1.00 92.31 114 LYS A CA 1
ATOM 927 C C . LYS A 1 114 ? 5.365 -0.858 8.241 1.00 92.31 114 LYS A C 1
ATOM 929 O O . LYS A 1 114 ? 4.256 -1.213 7.848 1.00 92.31 114 LYS A O 1
ATOM 934 N N . SER A 1 115 ? 6.075 0.105 7.672 1.00 94.88 115 SER A N 1
ATOM 935 C CA . SER A 1 115 ? 5.669 0.750 6.429 1.00 94.88 115 SER A CA 1
ATOM 936 C C . SER A 1 115 ? 6.359 0.067 5.244 1.00 94.88 115 SER A C 1
ATOM 938 O O . SER A 1 115 ? 7.519 -0.346 5.327 1.00 94.88 115 SER A O 1
ATOM 940 N N . TYR A 1 116 ? 5.648 -0.062 4.127 1.00 95.00 116 TYR A N 1
ATOM 941 C CA . TYR A 1 116 ? 6.085 -0.823 2.957 1.00 95.00 116 TYR A CA 1
ATOM 942 C C . TYR A 1 116 ? 6.020 0.029 1.694 1.00 95.00 116 TYR A C 1
ATOM 944 O O . TYR A 1 116 ? 5.099 0.824 1.516 1.00 95.00 116 TYR A O 1
ATOM 952 N N . ILE A 1 117 ? 6.961 -0.183 0.775 1.00 93.44 117 ILE A N 1
ATOM 953 C CA . ILE A 1 117 ? 6.852 0.270 -0.612 1.00 93.44 117 ILE A CA 1
ATOM 954 C C . ILE A 1 117 ? 6.825 -0.937 -1.545 1.00 93.44 117 ILE A C 1
ATOM 956 O O . ILE A 1 117 ? 7.849 -1.550 -1.847 1.00 93.44 117 ILE A O 1
ATOM 960 N N . LEU A 1 118 ? 5.631 -1.258 -2.038 1.00 93.94 118 LEU A N 1
ATOM 961 C CA . LEU A 1 118 ? 5.417 -2.284 -3.041 1.00 93.94 118 LEU A CA 1
ATOM 962 C C . LEU A 1 118 ? 5.743 -1.732 -4.429 1.00 93.94 118 LEU A C 1
ATOM 964 O O . LEU A 1 118 ? 4.995 -0.948 -5.021 1.00 93.94 118 LEU A O 1
ATOM 968 N N . THR A 1 119 ? 6.861 -2.186 -4.973 1.00 90.75 119 THR A N 1
ATOM 969 C CA . THR A 1 119 ? 7.325 -1.828 -6.309 1.00 90.75 119 THR A CA 1
ATOM 970 C C . THR A 1 119 ? 7.036 -2.960 -7.270 1.00 90.75 119 THR A C 1
ATOM 972 O O . THR A 1 119 ? 7.589 -4.043 -7.140 1.00 90.75 119 THR A O 1
ATOM 975 N N . THR A 1 120 ? 6.178 -2.718 -8.255 1.00 89.06 120 THR A N 1
ATOM 976 C CA . THR A 1 120 ? 5.893 -3.701 -9.307 1.00 89.06 120 THR A CA 1
ATOM 977 C C . THR A 1 120 ? 5.543 -3.002 -10.625 1.00 89.06 120 THR A C 1
ATOM 979 O O . THR A 1 120 ? 4.944 -1.913 -10.622 1.00 89.06 120 THR A O 1
ATOM 982 N N . PRO A 1 121 ? 5.875 -3.612 -11.778 1.00 85.50 121 PRO A N 1
ATOM 983 C CA . PRO A 1 121 ? 5.422 -3.131 -13.078 1.00 85.50 121 PRO A CA 1
ATOM 984 C C . PRO A 1 121 ? 3.890 -3.030 -13.184 1.00 85.50 121 PRO A C 1
ATOM 986 O O . PRO A 1 121 ? 3.116 -3.449 -12.315 1.00 85.50 121 PRO A O 1
ATOM 989 N N . ASP A 1 122 ? 3.405 -2.413 -14.257 1.00 84.12 122 ASP A N 1
ATOM 990 C CA . ASP A 1 122 ? 1.980 -2.499 -14.582 1.00 84.12 122 ASP A CA 1
ATOM 991 C C . ASP A 1 122 ? 1.577 -3.936 -14.919 1.00 84.12 122 ASP A C 1
ATOM 993 O O . ASP A 1 122 ? 2.414 -4.761 -15.264 1.00 84.12 122 ASP A O 1
ATOM 997 N N . ARG A 1 123 ? 0.280 -4.240 -14.777 1.00 83.12 123 ARG A N 1
ATOM 998 C CA . ARG A 1 123 ? -0.294 -5.574 -15.043 1.00 83.12 123 ARG A CA 1
ATOM 999 C C . ARG A 1 123 ? 0.220 -6.711 -14.139 1.00 83.12 123 ARG A C 1
ATOM 1001 O O . ARG A 1 123 ? -0.087 -7.864 -14.393 1.00 83.12 123 ARG A O 1
ATOM 1008 N N . CYS A 1 124 ? 0.910 -6.387 -13.045 1.00 87.25 124 CYS A N 1
ATOM 1009 C CA . CYS A 1 124 ? 1.341 -7.350 -12.023 1.00 87.25 124 CYS A CA 1
ATOM 1010 C C . CYS A 1 124 ? 0.432 -7.347 -10.776 1.00 87.25 124 CYS A C 1
ATOM 1012 O O . CYS A 1 124 ? 0.903 -7.563 -9.673 1.00 87.25 124 CYS A O 1
ATOM 1014 N N . GLY A 1 125 ? -0.856 -7.006 -10.899 1.00 88.88 125 GLY A N 1
ATOM 1015 C CA . GLY A 1 125 ? -1.825 -7.182 -9.800 1.00 88.88 125 GLY A CA 1
ATOM 1016 C C . GLY A 1 125 ? -1.774 -6.202 -8.614 1.00 88.88 125 GLY A C 1
ATOM 1017 O O . GLY A 1 125 ? -2.630 -6.288 -7.742 1.00 88.88 125 GLY A O 1
ATOM 1018 N N . LYS A 1 126 ? -0.867 -5.216 -8.569 1.00 90.94 126 LYS A N 1
ATOM 1019 C CA . LYS A 1 126 ? -0.717 -4.300 -7.408 1.00 90.94 126 LYS A CA 1
ATOM 1020 C C . LYS A 1 126 ? -1.998 -3.625 -6.901 1.00 90.94 126 LYS A C 1
ATOM 1022 O O . LYS A 1 126 ? -2.218 -3.557 -5.697 1.00 90.94 126 LYS A O 1
ATOM 1027 N N . LYS A 1 127 ? -2.865 -3.147 -7.804 1.00 91.75 127 LYS A N 1
ATOM 1028 C CA . LYS A 1 127 ? -4.155 -2.546 -7.414 1.00 91.75 127 LYS A CA 1
ATOM 1029 C C . LYS A 1 127 ? -5.101 -3.590 -6.826 1.00 91.75 127 LYS A C 1
ATOM 1031 O O . LYS A 1 127 ? -5.769 -3.316 -5.840 1.00 91.75 127 LYS A O 1
ATOM 1036 N N . TRP A 1 128 ? -5.127 -4.782 -7.415 1.00 93.19 128 TRP A N 1
ATOM 1037 C CA . TRP A 1 128 ? -5.960 -5.887 -6.954 1.00 93.19 128 TRP A CA 1
ATOM 1038 C C . TRP A 1 128 ? -5.577 -6.331 -5.540 1.00 93.19 128 TRP A C 1
ATOM 1040 O O . TRP A 1 128 ? -6.449 -6.510 -4.690 1.00 93.19 128 TRP A O 1
ATOM 1050 N N . LEU A 1 129 ? -4.271 -6.393 -5.268 1.00 94.94 129 LEU A N 1
ATOM 1051 C CA . LEU A 1 129 ? -3.724 -6.638 -3.939 1.00 94.94 129 LEU A CA 1
ATOM 1052 C C . LEU A 1 129 ? -4.174 -5.578 -2.930 1.00 94.94 129 LEU A C 1
ATOM 1054 O O . LEU A 1 129 ? -4.738 -5.934 -1.902 1.00 94.94 129 LEU A O 1
ATOM 1058 N N . VAL A 1 130 ? -3.992 -4.286 -3.229 1.00 96.06 130 VAL A N 1
ATOM 1059 C CA . VAL A 1 130 ? -4.386 -3.207 -2.303 1.00 96.06 130 VAL A CA 1
ATOM 1060 C C . VAL A 1 130 ? -5.884 -3.206 -2.034 1.00 96.06 130 VAL A C 1
ATOM 1062 O O . VAL A 1 130 ? -6.303 -3.100 -0.887 1.00 96.06 130 VAL A O 1
ATOM 1065 N N . TYR A 1 131 ? -6.712 -3.354 -3.066 1.00 96.69 131 TYR A N 1
ATOM 1066 C CA . TYR A 1 131 ? -8.158 -3.383 -2.864 1.00 96.69 131 TYR A CA 1
ATOM 1067 C C . TYR A 1 131 ? -8.608 -4.619 -2.079 1.00 96.69 131 TYR A C 1
ATOM 1069 O O . TYR A 1 131 ? -9.538 -4.527 -1.282 1.00 96.69 131 TYR A O 1
ATOM 1077 N N . THR A 1 132 ? -7.919 -5.753 -2.221 1.00 96.44 132 THR A N 1
ATOM 1078 C CA . THR A 1 132 ? -8.167 -6.923 -1.365 1.00 96.44 132 THR A CA 1
ATOM 1079 C C . THR A 1 132 ? -7.704 -6.685 0.071 1.00 96.44 132 THR A C 1
ATOM 1081 O O . THR A 1 132 ? -8.415 -7.055 1.001 1.00 96.44 132 THR A O 1
ATOM 1084 N N . ALA A 1 133 ? -6.577 -5.997 0.270 1.00 97.00 133 ALA A N 1
ATOM 1085 C CA . ALA A 1 133 ? -6.104 -5.590 1.590 1.00 97.00 133 ALA A CA 1
ATOM 1086 C C . ALA A 1 133 ? -7.138 -4.699 2.297 1.00 97.00 133 ALA A C 1
ATOM 1088 O O . ALA A 1 133 ? -7.545 -5.014 3.409 1.00 97.00 133 ALA A O 1
ATOM 1089 N N . ILE A 1 134 ? -7.651 -3.669 1.613 1.00 96.94 134 ILE A N 1
ATOM 1090 C CA . ILE A 1 134 ? -8.728 -2.797 2.113 1.00 96.94 134 ILE A CA 1
ATOM 1091 C C . ILE A 1 134 ? -9.960 -3.621 2.519 1.00 96.94 134 ILE A C 1
ATOM 1093 O O . ILE A 1 134 ? -10.481 -3.443 3.621 1.00 96.94 134 ILE A O 1
ATOM 1097 N N . LYS A 1 135 ? -10.410 -4.559 1.669 1.00 95.31 135 LYS A N 1
ATOM 1098 C CA . LYS A 1 135 ? -11.547 -5.445 1.985 1.00 95.31 135 LYS A CA 1
ATOM 1099 C C . LYS A 1 135 ? -11.289 -6.289 3.229 1.00 95.31 135 LYS A C 1
ATOM 1101 O O . LYS A 1 135 ? -12.170 -6.384 4.080 1.00 95.31 135 LYS A O 1
ATOM 1106 N N . ASN A 1 136 ? -10.105 -6.885 3.353 1.00 95.38 136 ASN A N 1
ATOM 1107 C CA . ASN A 1 136 ? -9.749 -7.717 4.501 1.00 95.38 136 ASN A CA 1
ATOM 1108 C C . ASN A 1 136 ? -9.687 -6.901 5.797 1.00 95.38 136 ASN A C 1
ATOM 1110 O O . ASN A 1 136 ? -10.263 -7.330 6.792 1.00 95.38 136 ASN A O 1
ATOM 1114 N N . THR A 1 137 ? -9.107 -5.699 5.766 1.00 95.31 137 THR A N 1
ATOM 1115 C CA . THR A 1 137 ? -9.092 -4.775 6.910 1.00 95.31 137 THR A CA 1
ATOM 1116 C C . THR A 1 137 ? -10.516 -4.415 7.351 1.00 95.31 137 THR A C 1
ATOM 1118 O O . THR A 1 137 ? -10.852 -4.546 8.526 1.00 95.31 137 THR A O 1
ATOM 1121 N N . LEU A 1 138 ? -11.399 -4.061 6.407 1.00 94.12 138 LEU A N 1
ATOM 1122 C CA . LEU A 1 138 ? -12.807 -3.755 6.700 1.00 94.12 138 LEU A CA 1
ATOM 1123 C C . LEU A 1 138 ? -13.581 -4.967 7.243 1.00 94.12 138 LEU A C 1
ATOM 1125 O O . LEU A 1 138 ? -14.401 -4.812 8.152 1.00 94.12 138 LEU A O 1
ATOM 1129 N N . ARG A 1 139 ? -13.342 -6.169 6.698 1.00 92.69 139 ARG A N 1
ATOM 1130 C CA . ARG A 1 139 ? -13.938 -7.432 7.178 1.00 92.69 139 ARG A CA 1
ATOM 1131 C C . ARG A 1 139 ? -13.484 -7.763 8.598 1.00 92.69 139 ARG A C 1
ATOM 1133 O O . ARG A 1 139 ? -14.285 -8.268 9.376 1.00 92.69 139 ARG A O 1
ATOM 1140 N N . ALA A 1 140 ? -12.237 -7.445 8.934 1.00 91.56 140 ALA A N 1
ATOM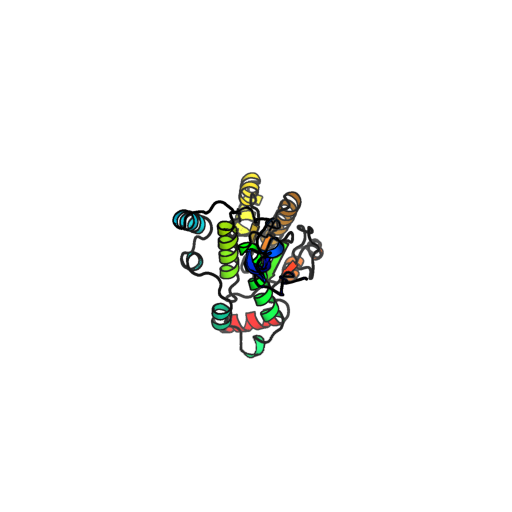 1141 C CA . ALA A 1 140 ? -11.681 -7.632 10.266 1.00 91.56 140 ALA A CA 1
ATOM 1142 C C . ALA A 1 140 ? -12.167 -6.591 11.290 1.00 91.56 140 ALA A C 1
ATOM 1144 O O . ALA A 1 140 ? -11.804 -6.697 12.455 1.00 91.56 140 ALA A O 1
ATOM 1145 N N . GLY A 1 141 ? -12.987 -5.612 10.881 1.00 90.38 141 GLY A N 1
ATOM 1146 C CA . GLY A 1 141 ? -13.519 -4.559 11.751 1.00 90.38 141 GLY A CA 1
ATOM 1147 C C . GLY A 1 141 ? -12.595 -3.351 11.927 1.00 90.38 141 GLY A C 1
ATOM 1148 O O . GLY A 1 141 ? -12.936 -2.444 12.678 1.00 90.38 141 GLY A O 1
ATOM 1149 N N . LEU A 1 142 ? -11.475 -3.313 11.207 1.00 93.75 142 LEU A N 1
ATOM 1150 C CA . LEU A 1 142 ? -10.501 -2.224 11.220 1.00 93.75 142 LEU A CA 1
ATOM 1151 C C . LEU A 1 142 ? -10.852 -1.162 10.160 1.00 93.75 142 LEU A C 1
ATOM 1153 O O . LEU A 1 142 ? -11.651 -1.401 9.245 1.00 93.75 142 LEU A O 1
ATOM 1157 N N . LYS A 1 143 ? -10.252 0.023 10.279 1.00 95.00 143 LYS A N 1
ATOM 1158 C CA . LYS A 1 143 ? -10.454 1.194 9.421 1.00 95.00 143 LYS A CA 1
ATOM 1159 C C . LYS A 1 143 ? -9.230 1.412 8.519 1.00 95.00 143 LYS A C 1
ATOM 1161 O O . LYS A 1 143 ? -8.260 2.024 8.955 1.00 95.00 143 LYS A O 1
ATOM 1166 N N . PRO A 1 144 ? -9.227 0.952 7.257 1.00 96.81 144 PRO A N 1
ATOM 1167 C CA . PRO A 1 144 ? -8.192 1.347 6.302 1.00 96.81 144 PRO A CA 1
ATOM 1168 C C . PRO A 1 144 ? -8.432 2.778 5.797 1.00 96.81 144 PRO A C 1
ATOM 1170 O O . PRO A 1 144 ? -9.539 3.302 5.922 1.00 96.81 144 PRO A O 1
ATOM 1173 N N . SER A 1 145 ? -7.438 3.394 5.154 1.00 96.94 145 SER A N 1
ATOM 1174 C CA . SER A 1 145 ? -7.685 4.521 4.245 1.00 96.94 145 SER A CA 1
ATOM 1175 C C . SER A 1 145 ? -8.175 4.013 2.876 1.00 96.94 145 SER A C 1
ATOM 1177 O O . SER A 1 145 ? -7.881 2.873 2.496 1.00 96.94 145 SER A O 1
ATOM 1179 N N . PRO A 1 146 ? -8.865 4.838 2.065 1.00 95.44 146 PRO A N 1
ATOM 1180 C CA . PRO A 1 146 ? -8.963 4.564 0.632 1.00 95.44 146 PRO A CA 1
ATOM 1181 C C . PRO A 1 146 ? -7.566 4.614 -0.008 1.00 95.44 146 PRO A C 1
ATOM 1183 O O . PRO A 1 146 ? -6.612 5.106 0.599 1.00 95.44 146 PRO A O 1
ATOM 1186 N N . LEU A 1 147 ? -7.434 4.126 -1.245 1.00 96.31 147 LEU A N 1
ATOM 1187 C CA . LEU A 1 147 ? -6.187 4.276 -1.996 1.00 96.31 147 LEU A CA 1
ATOM 1188 C C . LEU A 1 147 ? -5.992 5.749 -2.380 1.00 96.31 147 LEU A C 1
ATOM 1190 O O . LEU A 1 147 ? -6.620 6.231 -3.322 1.00 96.31 147 LEU A O 1
ATOM 1194 N N . LEU A 1 148 ? -5.134 6.449 -1.640 1.00 95.94 148 LEU A N 1
ATOM 1195 C CA . LEU A 1 148 ? -4.854 7.869 -1.833 1.00 95.94 148 LEU A CA 1
ATOM 1196 C C . LEU A 1 148 ? -3.889 8.073 -3.005 1.00 95.94 148 LEU A C 1
ATOM 1198 O O . LEU A 1 148 ? -2.899 7.351 -3.118 1.00 95.94 148 LEU A O 1
ATOM 1202 N N . ASP A 1 149 ? -4.143 9.071 -3.850 1.00 94.38 149 ASP A N 1
ATOM 1203 C CA . ASP A 1 149 ? -3.208 9.487 -4.899 1.00 94.38 149 ASP A CA 1
ATOM 1204 C C . ASP A 1 149 ? -2.273 10.582 -4.370 1.00 94.38 149 ASP A C 1
ATOM 1206 O O . ASP A 1 149 ? -2.711 11.570 -3.773 1.00 94.38 149 ASP A O 1
ATOM 1210 N N . SER A 1 150 ? -0.968 10.412 -4.578 1.00 94.81 150 SER A N 1
ATOM 1211 C CA . SER A 1 150 ? 0.036 11.379 -4.137 1.00 94.81 150 SER A CA 1
ATOM 1212 C C . SER A 1 150 ? -0.160 12.770 -4.742 1.00 94.81 150 SER A C 1
ATOM 1214 O O . SER A 1 150 ? 0.117 13.760 -4.069 1.00 94.81 150 SER A O 1
ATOM 1216 N N . LYS A 1 151 ? -0.671 12.889 -5.971 1.00 92.88 151 LYS A N 1
ATOM 1217 C CA . LYS A 1 151 ? -0.894 14.193 -6.609 1.00 92.88 151 LYS A CA 1
ATOM 1218 C C . LYS A 1 151 ? -2.047 14.947 -5.962 1.00 92.88 151 LYS A C 1
ATOM 1220 O O . LYS A 1 151 ? -1.913 16.144 -5.718 1.00 92.88 151 LYS A O 1
ATOM 1225 N N . ASP A 1 152 ? -3.128 14.251 -5.625 1.00 93.81 152 ASP A N 1
ATOM 1226 C CA . ASP A 1 152 ? -4.268 14.852 -4.925 1.00 93.81 152 ASP A CA 1
ATOM 1227 C C . ASP A 1 152 ? -3.844 15.355 -3.540 1.00 93.81 152 ASP A C 1
ATOM 1229 O O . ASP A 1 152 ? -4.189 16.465 -3.131 1.00 93.81 152 ASP A O 1
ATOM 1233 N N . LEU A 1 153 ? -3.017 14.576 -2.836 1.00 95.19 153 LEU A N 1
ATOM 1234 C CA . LEU A 1 153 ? -2.455 14.987 -1.551 1.00 95.19 153 LEU A CA 1
ATOM 1235 C C . LEU A 1 153 ? -1.487 16.165 -1.684 1.00 95.19 153 LEU A C 1
ATOM 1237 O O . LEU A 1 153 ? -1.490 17.046 -0.825 1.00 95.19 153 LEU A O 1
ATOM 1241 N N . TYR A 1 154 ? -0.696 16.227 -2.757 1.00 94.81 154 TYR A N 1
ATOM 1242 C CA . TYR A 1 154 ? 0.163 17.380 -3.019 1.00 94.81 154 TYR A CA 1
ATOM 1243 C C . TYR A 1 154 ? -0.655 18.661 -3.200 1.00 94.81 154 TYR A C 1
ATOM 1245 O O . TYR A 1 154 ? -0.314 19.681 -2.611 1.00 94.81 154 TYR A O 1
ATOM 1253 N N . VAL A 1 155 ? -1.766 18.604 -3.941 1.00 95.06 155 VAL A N 1
ATOM 1254 C CA . VAL A 1 155 ? -2.674 19.751 -4.106 1.00 95.06 155 VAL A CA 1
ATOM 1255 C C . VAL A 1 155 ? -3.235 20.210 -2.757 1.00 95.06 155 VAL A C 1
ATOM 1257 O O . VAL A 1 155 ? -3.339 21.411 -2.511 1.00 95.06 155 VAL A O 1
ATOM 1260 N N . LEU A 1 156 ? -3.573 19.288 -1.850 1.00 95.38 156 LEU A N 1
ATOM 1261 C CA . LEU A 1 156 ? -4.014 19.650 -0.498 1.00 95.38 156 LEU A CA 1
ATOM 1262 C C . LEU A 1 156 ? -2.893 20.304 0.323 1.00 95.38 156 LEU A C 1
ATOM 1264 O O . LEU A 1 156 ? -3.149 21.291 1.014 1.00 95.38 156 LEU A O 1
ATOM 1268 N N . LEU A 1 157 ? -1.663 19.790 0.231 1.00 93.44 157 LEU A N 1
ATOM 1269 C CA . LEU A 1 157 ? -0.495 20.360 0.910 1.00 93.44 157 LEU A CA 1
ATOM 1270 C C . LEU A 1 157 ? -0.176 21.769 0.409 1.00 93.44 157 LEU A C 1
ATOM 1272 O O . LEU A 1 157 ? 0.038 22.669 1.219 1.00 93.44 157 LEU A O 1
ATOM 1276 N N . ASP A 1 158 ? -0.190 21.967 -0.908 1.00 94.00 158 ASP A N 1
ATOM 1277 C CA . ASP A 1 158 ? 0.087 23.255 -1.547 1.00 94.00 158 ASP A CA 1
ATOM 1278 C C . ASP A 1 158 ? -0.958 24.310 -1.145 1.00 94.00 158 ASP A C 1
ATOM 1280 O O . ASP A 1 158 ? -0.627 25.438 -0.778 1.00 94.00 158 ASP A O 1
ATOM 1284 N N . ASN A 1 159 ? -2.224 23.891 -1.044 1.00 95.62 159 ASN A N 1
ATOM 1285 C CA . ASN A 1 159 ? -3.321 24.709 -0.522 1.00 95.62 159 ASN A CA 1
ATOM 1286 C C . ASN A 1 159 ? -3.361 24.808 1.016 1.00 95.62 159 ASN A C 1
ATOM 1288 O O . ASN A 1 159 ? -4.305 25.374 1.566 1.00 95.62 159 ASN A O 1
ATOM 1292 N N . LYS A 1 160 ? -2.365 24.262 1.727 1.00 94.62 160 LYS A N 1
ATOM 1293 C CA . LYS A 1 160 ? -2.254 24.273 3.199 1.00 94.62 160 LYS A CA 1
ATOM 1294 C C . LYS A 1 160 ? -3.450 23.642 3.930 1.00 94.62 160 LYS A C 1
ATOM 1296 O O . LYS A 1 160 ? -3.724 23.971 5.083 1.00 94.62 160 LYS A O 1
ATOM 1301 N N . LYS A 1 161 ? -4.146 22.697 3.294 1.00 94.44 161 LYS A N 1
ATOM 1302 C CA . LYS A 1 161 ? -5.306 21.970 3.839 1.00 94.44 161 LYS A CA 1
ATOM 1303 C C . LYS A 1 161 ? -4.875 20.784 4.710 1.00 94.44 161 LYS A C 1
ATOM 1305 O O . LYS A 1 161 ? -5.247 19.638 4.470 1.00 94.44 161 LYS A O 1
ATOM 1310 N N . TYR A 1 162 ? -4.060 21.051 5.730 1.00 90.25 162 TYR A N 1
ATOM 1311 C CA . TYR A 1 162 ? -3.461 20.006 6.569 1.00 90.25 162 TYR A CA 1
ATOM 1312 C C . TYR A 1 162 ? -4.489 19.175 7.344 1.00 90.25 162 TYR A C 1
ATOM 1314 O O . TYR A 1 162 ? -4.271 17.983 7.556 1.00 90.25 162 TYR A O 1
ATOM 1322 N N . ASP A 1 163 ? -5.611 19.769 7.745 1.00 92.06 163 ASP A N 1
ATOM 1323 C CA . ASP A 1 163 ? -6.643 19.049 8.495 1.00 92.06 163 ASP A CA 1
ATOM 1324 C C . ASP A 1 163 ? -7.401 18.047 7.614 1.00 92.06 163 ASP A C 1
ATOM 1326 O O . ASP A 1 163 ? -7.687 16.940 8.063 1.00 92.06 163 ASP A O 1
ATOM 1330 N N . GLU A 1 164 ? -7.623 18.365 6.333 1.00 93.69 164 GLU A N 1
ATOM 1331 C CA . GLU A 1 164 ? -8.186 17.412 5.363 1.00 93.69 164 GLU A CA 1
ATOM 1332 C C . GLU A 1 164 ? -7.247 16.215 5.149 1.00 93.69 164 GLU A C 1
ATOM 1334 O O . GLU A 1 164 ? -7.697 15.077 5.011 1.00 93.69 164 GLU A O 1
ATOM 1339 N N . ILE A 1 165 ? -5.931 16.448 5.163 1.00 92.31 165 ILE A N 1
ATOM 1340 C CA . ILE A 1 165 ? -4.934 15.375 5.074 1.00 92.31 165 ILE A CA 1
ATOM 1341 C C . ILE A 1 165 ? -4.988 14.510 6.330 1.00 92.31 165 ILE A C 1
ATOM 1343 O O . ILE A 1 165 ? -5.097 13.296 6.214 1.00 92.31 165 ILE A O 1
ATOM 1347 N N . LYS A 1 166 ? -4.980 15.110 7.527 1.00 91.25 166 LYS A N 1
ATOM 1348 C CA . LYS A 1 166 ? -5.081 14.359 8.789 1.00 91.25 166 LYS A CA 1
ATOM 1349 C C . LYS A 1 166 ? -6.332 13.484 8.837 1.00 91.25 166 LYS A C 1
ATOM 1351 O O . LYS A 1 166 ? -6.229 12.330 9.225 1.00 91.25 166 LYS A O 1
ATOM 1356 N N . GLN A 1 167 ? -7.479 13.990 8.384 1.00 92.12 167 GLN A N 1
ATOM 1357 C CA . GLN A 1 167 ? -8.714 13.201 8.302 1.00 92.12 167 GLN A CA 1
ATOM 1358 C C . GLN A 1 167 ? -8.575 11.988 7.373 1.00 92.12 167 GLN A C 1
ATOM 1360 O O . GLN A 1 167 ? -9.085 10.916 7.683 1.00 92.12 167 GLN A O 1
ATOM 1365 N N . LYS A 1 168 ? -7.857 12.123 6.251 1.00 90.38 168 LYS A N 1
ATOM 1366 C CA . LYS A 1 168 ? -7.578 11.001 5.336 1.00 90.38 168 LYS A CA 1
ATOM 1367 C C . LYS A 1 168 ? -6.605 9.969 5.917 1.00 90.38 168 LYS A C 1
ATOM 1369 O O . LYS A 1 168 ? -6.590 8.838 5.436 1.00 90.38 168 LYS A O 1
ATOM 1374 N N . LEU A 1 169 ? -5.804 10.358 6.909 1.00 91.81 169 LEU A N 1
ATOM 1375 C CA . LEU A 1 169 ? -4.837 9.499 7.599 1.00 91.81 169 LEU A CA 1
ATOM 1376 C C . LEU A 1 169 ? -5.363 8.925 8.919 1.00 91.81 169 LEU A C 1
ATOM 1378 O O . LEU A 1 169 ? -4.668 8.123 9.533 1.00 91.81 169 LEU A O 1
ATOM 1382 N N . ASP A 1 170 ? -6.567 9.311 9.346 1.00 93.50 170 ASP A N 1
ATOM 1383 C CA . ASP A 1 170 ? -7.251 8.734 10.504 1.00 93.50 170 ASP A CA 1
ATOM 1384 C C . ASP A 1 170 ? -7.724 7.308 10.172 1.00 93.50 170 ASP A C 1
ATOM 1386 O O . ASP A 1 170 ? -8.886 7.069 9.832 1.00 93.50 170 ASP A O 1
ATOM 1390 N N . ALA A 1 171 ? -6.775 6.376 10.175 1.00 95.38 171 ALA A N 1
ATOM 1391 C CA . ALA A 1 171 ? -6.916 4.988 9.769 1.00 95.38 171 ALA A CA 1
ATOM 1392 C C . ALA A 1 171 ? -5.913 4.102 10.527 1.00 95.38 171 ALA A C 1
ATOM 1394 O O . ALA A 1 171 ? -4.857 4.563 10.960 1.00 95.38 171 ALA A O 1
ATOM 1395 N N . ASP A 1 172 ? -6.217 2.809 10.614 1.00 96.12 172 ASP A N 1
ATOM 1396 C CA . ASP A 1 172 ? -5.325 1.787 11.165 1.00 96.12 172 ASP A CA 1
ATOM 1397 C C . ASP A 1 172 ? -4.201 1.408 10.184 1.00 96.12 172 ASP A C 1
ATOM 1399 O O . ASP A 1 172 ? -3.150 0.920 10.588 1.00 96.12 172 ASP A O 1
ATOM 1403 N N . ILE A 1 173 ? -4.411 1.621 8.880 1.00 97.12 173 ILE A N 1
ATOM 1404 C CA . ILE A 1 173 ? -3.403 1.459 7.823 1.00 97.12 173 ILE A CA 1
ATOM 1405 C C . ILE A 1 173 ? -3.698 2.418 6.668 1.00 97.12 173 ILE A C 1
ATOM 1407 O O . ILE A 1 173 ? -4.844 2.532 6.221 1.00 97.12 173 ILE A O 1
ATOM 1411 N N . VAL A 1 174 ? -2.661 3.091 6.165 1.00 97.75 174 VAL A N 1
ATOM 1412 C CA . VAL A 1 174 ? -2.779 4.056 5.063 1.00 97.75 174 VAL A CA 1
ATOM 1413 C C . VAL A 1 174 ? -2.250 3.453 3.768 1.00 97.75 174 VAL A C 1
ATOM 1415 O O . VAL A 1 174 ? -1.132 2.948 3.719 1.00 97.75 174 VAL A O 1
ATOM 1418 N N . PHE A 1 175 ? -3.028 3.560 2.694 1.00 97.56 175 PHE A N 1
ATOM 1419 C CA . PHE A 1 175 ? -2.647 3.149 1.347 1.00 97.56 175 PHE A CA 1
ATOM 1420 C C . PHE A 1 175 ? -2.408 4.364 0.450 1.00 97.56 175 PHE A C 1
ATOM 1422 O O . PHE A 1 175 ? -3.288 5.205 0.269 1.00 97.56 175 PHE A O 1
ATOM 1429 N N . LEU A 1 176 ? -1.232 4.417 -0.173 1.00 96.56 176 LEU A N 1
ATOM 1430 C CA . LEU A 1 176 ? -0.819 5.480 -1.087 1.00 96.56 176 LEU A CA 1
ATOM 1431 C C . LEU A 1 176 ? -0.420 4.885 -2.438 1.00 96.56 176 LEU A C 1
ATOM 1433 O O . LEU A 1 176 ? 0.316 3.904 -2.495 1.00 96.56 176 LEU A O 1
ATOM 1437 N N . THR A 1 177 ? -0.837 5.497 -3.542 1.00 94.56 177 THR A N 1
ATOM 1438 C CA . THR A 1 177 ? -0.281 5.227 -4.872 1.00 94.56 177 THR A CA 1
ATOM 1439 C C . THR A 1 177 ? 0.555 6.407 -5.333 1.00 94.56 177 THR A C 1
ATOM 1441 O O . THR A 1 177 ? 0.141 7.557 -5.219 1.00 94.56 177 THR A O 1
ATOM 1444 N N . LEU A 1 178 ? 1.721 6.108 -5.904 1.00 91.31 178 LEU A N 1
ATOM 1445 C CA . LEU A 1 178 ? 2.516 7.093 -6.628 1.00 91.31 178 LEU A CA 1
ATOM 1446 C C . LEU A 1 178 ? 2.113 7.101 -8.105 1.00 91.31 178 LEU A C 1
ATOM 1448 O O . LEU A 1 178 ? 1.734 6.066 -8.672 1.00 91.31 178 LEU A O 1
ATOM 1452 N N . GLY A 1 179 ? 2.218 8.266 -8.745 1.00 78.12 179 GLY A N 1
ATOM 1453 C CA . GLY A 1 179 ? 1.973 8.412 -10.177 1.00 78.12 179 GLY A CA 1
ATOM 1454 C C . GLY A 1 179 ? 2.849 7.491 -11.044 1.00 78.12 179 GLY A C 1
ATOM 1455 O O . GLY A 1 179 ? 3.879 6.970 -10.617 1.00 78.12 179 GLY A O 1
ATOM 1456 N N . ALA A 1 180 ? 2.454 7.301 -12.309 1.00 74.94 180 ALA A N 1
ATOM 1457 C CA . ALA A 1 180 ? 3.182 6.442 -13.254 1.00 74.94 180 ALA A CA 1
ATOM 1458 C C . ALA A 1 180 ? 4.648 6.870 -13.467 1.00 74.94 180 ALA A C 1
ATOM 1460 O O . ALA A 1 180 ? 5.520 6.021 -13.641 1.00 74.94 180 ALA A O 1
ATOM 1461 N N . SER A 1 181 ? 4.891 8.181 -13.417 1.00 79.56 181 SER A N 1
ATOM 1462 C CA . SER A 1 181 ? 6.211 8.803 -13.396 1.00 79.56 181 SER A CA 1
ATOM 1463 C C . SER A 1 181 ? 6.297 9.661 -12.134 1.00 79.56 181 SER A C 1
ATOM 1465 O O . SER A 1 181 ? 5.798 10.790 -12.157 1.00 79.56 181 SER A O 1
ATOM 1467 N N . PRO A 1 182 ? 6.864 9.133 -11.035 1.00 80.44 182 PRO A N 1
ATOM 1468 C CA . PRO A 1 182 ? 7.090 9.892 -9.821 1.00 80.44 182 PRO A CA 1
ATOM 1469 C C . PRO A 1 182 ? 7.883 11.162 -10.114 1.00 80.44 182 PRO A C 1
ATOM 1471 O O . PRO A 1 182 ? 8.824 11.176 -10.907 1.00 80.44 182 PRO A O 1
ATOM 1474 N N . SER A 1 183 ? 7.467 12.228 -9.461 1.00 86.00 183 SER A N 1
ATOM 1475 C CA . SER A 1 183 ? 7.957 13.586 -9.581 1.00 86.00 183 SER A CA 1
ATOM 1476 C C . SER A 1 183 ? 8.438 14.081 -8.220 1.00 86.00 183 SER A C 1
ATOM 1478 O O . SER A 1 183 ? 8.247 13.433 -7.190 1.00 86.00 183 SER A O 1
ATOM 1480 N N . ARG A 1 184 ? 9.016 15.284 -8.187 1.00 85.81 184 ARG A N 1
ATOM 1481 C CA . ARG A 1 184 ? 9.406 15.923 -6.925 1.00 85.81 184 ARG A CA 1
ATOM 1482 C C . ARG A 1 184 ? 8.218 16.115 -5.970 1.00 85.81 184 ARG A C 1
ATOM 1484 O O . ARG A 1 184 ? 8.403 16.014 -4.763 1.00 85.81 184 ARG A O 1
ATOM 1491 N N . ALA A 1 185 ? 7.012 16.340 -6.496 1.00 88.50 185 ALA A N 1
ATOM 1492 C CA . ALA A 1 185 ? 5.794 16.463 -5.695 1.00 88.50 185 ALA A CA 1
ATOM 1493 C C . ALA A 1 185 ? 5.464 15.163 -4.944 1.00 88.50 185 ALA A C 1
ATOM 1495 O O . ALA A 1 185 ? 5.191 15.196 -3.747 1.00 88.50 185 ALA A O 1
ATOM 1496 N N . ASP A 1 186 ? 5.584 14.014 -5.615 1.00 89.88 186 ASP A N 1
ATOM 1497 C CA . ASP A 1 186 ? 5.354 12.699 -5.005 1.00 89.88 186 ASP A CA 1
ATOM 1498 C C . ASP A 1 186 ? 6.315 12.444 -3.838 1.00 89.88 186 ASP A C 1
ATOM 1500 O O . ASP A 1 186 ? 5.928 11.911 -2.801 1.00 89.88 186 ASP A O 1
ATOM 1504 N N . VAL A 1 187 ? 7.566 12.876 -3.995 1.00 88.25 187 VAL A N 1
ATOM 1505 C CA . VAL A 1 187 ? 8.609 12.751 -2.973 1.00 88.25 187 VAL A CA 1
ATOM 1506 C C . VAL A 1 187 ? 8.322 13.635 -1.755 1.00 88.25 187 VAL A C 1
ATOM 1508 O O . VAL A 1 187 ? 8.490 13.186 -0.621 1.00 88.25 187 VAL A O 1
ATOM 1511 N N . ILE A 1 188 ? 7.845 14.866 -1.970 1.00 89.69 188 ILE A N 1
ATOM 1512 C CA . ILE A 1 188 ? 7.432 15.777 -0.891 1.00 89.69 188 ILE A CA 1
ATOM 1513 C C . ILE A 1 188 ? 6.264 15.181 -0.100 1.00 89.69 188 ILE A C 1
ATOM 1515 O O . ILE A 1 188 ? 6.312 15.138 1.129 1.00 89.69 188 ILE A O 1
ATOM 1519 N N . VAL A 1 189 ? 5.238 14.688 -0.798 1.00 93.00 189 VAL A N 1
ATOM 1520 C CA . VAL A 1 189 ? 4.075 14.041 -0.172 1.00 93.00 189 VAL A CA 1
ATOM 1521 C C . VAL A 1 189 ? 4.519 12.840 0.644 1.00 93.00 189 VAL A C 1
ATOM 1523 O O . VAL A 1 189 ? 4.135 12.711 1.801 1.00 93.00 189 VAL A O 1
ATOM 1526 N N . LEU A 1 190 ? 5.362 11.987 0.063 1.00 92.19 190 LEU A N 1
ATOM 1527 C CA . LEU A 1 190 ? 5.820 10.774 0.719 1.00 92.19 190 LEU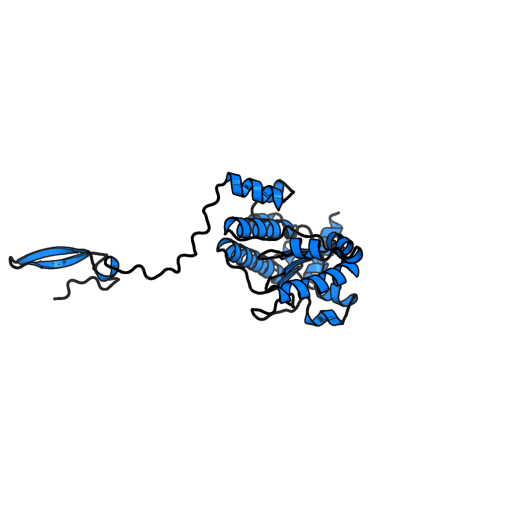 A CA 1
ATOM 1528 C C . LEU A 1 190 ? 6.575 11.066 2.022 1.00 92.19 190 LEU A C 1
ATOM 1530 O O . LEU A 1 190 ? 6.310 10.404 3.019 1.00 92.19 190 LEU A O 1
ATOM 1534 N N . LYS A 1 191 ? 7.454 12.079 2.034 1.00 89.94 191 LYS A N 1
ATOM 1535 C CA . LYS A 1 191 ? 8.142 12.550 3.250 1.00 89.94 191 LYS A CA 1
ATOM 1536 C C . LYS A 1 191 ? 7.160 12.943 4.342 1.00 89.94 191 LYS A C 1
ATOM 1538 O O . LYS A 1 191 ? 7.229 12.443 5.457 1.00 89.94 191 LYS A O 1
ATOM 1543 N N . ILE A 1 192 ? 6.241 13.839 3.997 1.00 91.31 192 ILE A N 1
ATOM 1544 C CA . ILE A 1 192 ? 5.302 14.406 4.963 1.00 91.31 192 ILE A CA 1
ATOM 1545 C C . ILE A 1 192 ? 4.387 13.310 5.511 1.00 91.31 192 ILE A C 1
ATOM 1547 O O . ILE A 1 192 ? 4.159 13.246 6.715 1.00 91.31 192 ILE A O 1
ATOM 1551 N N . LEU A 1 193 ? 3.901 12.416 4.648 1.00 93.44 193 LEU A N 1
ATOM 1552 C CA . LEU A 1 193 ? 3.065 11.301 5.071 1.00 93.44 193 LEU A CA 1
ATOM 1553 C C . LEU A 1 193 ? 3.811 10.306 5.949 1.00 93.44 193 LEU A C 1
ATOM 1555 O O . LEU A 1 193 ? 3.226 9.861 6.929 1.00 93.44 193 LEU A O 1
ATOM 1559 N N . LEU A 1 194 ? 5.061 9.965 5.626 1.00 92.31 194 LEU A N 1
ATOM 1560 C CA . LEU A 1 194 ? 5.880 9.086 6.462 1.00 92.31 194 LEU A CA 1
ATOM 1561 C C . LEU A 1 194 ? 6.028 9.650 7.874 1.00 92.31 194 LEU A C 1
ATOM 1563 O O . LEU A 1 194 ? 5.715 8.950 8.832 1.00 92.31 194 LEU A O 1
ATOM 1567 N N . ASP A 1 195 ? 6.394 10.927 7.994 1.00 91.56 195 ASP A N 1
ATOM 1568 C CA . ASP A 1 195 ? 6.532 11.596 9.290 1.00 91.56 195 ASP A CA 1
ATOM 1569 C C . ASP A 1 195 ? 5.199 11.642 10.057 1.00 91.56 195 ASP A C 1
ATOM 1571 O O . ASP A 1 195 ? 5.158 11.445 11.273 1.00 91.56 195 ASP A O 1
ATOM 1575 N N . MET A 1 196 ? 4.088 11.922 9.367 1.00 92.56 196 MET A N 1
ATOM 1576 C CA . MET A 1 196 ? 2.759 11.959 9.986 1.00 92.56 196 MET A CA 1
ATOM 1577 C C . MET A 1 196 ? 2.316 10.574 10.467 1.00 92.56 196 MET A C 1
ATOM 1579 O O . MET A 1 196 ? 1.810 10.450 11.581 1.00 92.56 196 MET A O 1
ATOM 1583 N N . CYS A 1 197 ? 2.530 9.548 9.647 1.00 92.38 197 CYS A N 1
ATOM 1584 C CA . CYS A 1 197 ? 2.202 8.158 9.945 1.00 92.38 197 CYS A CA 1
ATOM 1585 C C . CYS A 1 197 ? 3.047 7.626 11.109 1.00 92.38 197 CYS A C 1
ATOM 1587 O O . CYS A 1 197 ? 2.507 7.019 12.031 1.00 92.38 197 CYS A O 1
ATOM 1589 N N . GLU A 1 198 ? 4.347 7.934 11.135 1.00 91.94 198 GLU A N 1
ATOM 1590 C CA . GLU A 1 198 ? 5.239 7.564 12.236 1.00 91.94 198 GLU A CA 1
ATOM 1591 C C . GLU A 1 198 ? 4.792 8.174 13.568 1.00 91.94 198 GLU A C 1
ATOM 1593 O O . GLU A 1 198 ? 4.687 7.462 14.566 1.00 91.94 198 GLU A O 1
ATOM 1598 N N . ARG A 1 199 ? 4.441 9.468 13.586 1.00 90.12 199 ARG A N 1
ATOM 1599 C CA . ARG A 1 199 ? 3.920 10.134 14.795 1.00 90.12 199 ARG A CA 1
ATOM 1600 C C . ARG A 1 199 ? 2.575 9.575 15.252 1.00 90.12 199 ARG A C 1
ATOM 1602 O O . ARG A 1 199 ? 2.297 9.592 16.448 1.00 90.12 199 ARG A O 1
ATOM 1609 N N . ALA A 1 200 ? 1.745 9.121 14.315 1.00 89.94 200 ALA A N 1
ATOM 1610 C CA . ALA A 1 200 ? 0.447 8.518 14.603 1.00 89.94 200 ALA A CA 1
ATOM 1611 C C . ALA A 1 200 ? 0.544 7.037 15.007 1.00 89.94 200 ALA A C 1
ATOM 1613 O O . ALA A 1 200 ? -0.418 6.487 15.534 1.00 89.94 200 ALA A O 1
ATOM 1614 N N . GLY A 1 201 ? 1.689 6.383 14.778 1.00 91.38 201 GLY A N 1
ATOM 1615 C CA . GLY A 1 201 ? 1.812 4.937 14.953 1.00 91.38 201 GLY A CA 1
ATOM 1616 C C . GLY A 1 201 ? 1.092 4.127 13.867 1.00 91.38 201 GLY A C 1
ATOM 1617 O O . GLY A 1 201 ? 0.848 2.937 14.065 1.00 91.38 201 GLY A O 1
ATOM 1618 N N . THR A 1 202 ? 0.764 4.747 12.731 1.00 94.25 202 THR A N 1
ATOM 1619 C CA . THR A 1 202 ? 0.022 4.126 11.628 1.00 94.25 202 THR A CA 1
ATOM 1620 C C . THR A 1 202 ? 0.987 3.686 10.524 1.00 94.25 202 THR A C 1
ATOM 1622 O O . THR A 1 202 ? 1.790 4.495 10.066 1.00 94.25 202 THR A O 1
ATOM 1625 N N . PRO A 1 203 ? 0.943 2.436 10.040 1.00 96.06 203 PRO A N 1
ATOM 1626 C CA . PRO A 1 203 ? 1.763 2.008 8.915 1.00 96.06 203 PRO A CA 1
ATOM 1627 C C . PRO A 1 203 ? 1.287 2.581 7.580 1.00 96.06 203 PRO A C 1
ATOM 1629 O O . PRO A 1 203 ? 0.089 2.656 7.289 1.00 96.06 203 PRO A O 1
ATOM 1632 N N . LEU A 1 204 ? 2.263 2.922 6.737 1.00 96.69 204 LEU A N 1
ATOM 1633 C CA . LEU A 1 204 ? 2.048 3.406 5.379 1.00 96.69 204 LEU A CA 1
ATOM 1634 C C . LEU A 1 204 ? 2.405 2.319 4.358 1.00 96.69 204 LEU A C 1
ATOM 1636 O O . LEU A 1 204 ? 3.531 1.826 4.323 1.00 96.69 204 LEU A O 1
ATOM 1640 N N . PHE A 1 205 ? 1.464 1.983 3.482 1.00 97.00 205 PHE A N 1
ATOM 1641 C CA . PHE A 1 205 ? 1.653 1.059 2.370 1.00 97.00 205 PHE A CA 1
ATOM 1642 C C . PHE A 1 205 ? 1.625 1.820 1.043 1.00 97.00 205 PHE A C 1
ATOM 1644 O O . PHE A 1 205 ? 0.581 2.291 0.587 1.00 97.00 205 PHE A O 1
ATOM 1651 N N . VAL A 1 206 ? 2.783 1.929 0.401 1.00 95.56 206 VAL A N 1
ATOM 1652 C CA . VAL A 1 206 ? 2.970 2.685 -0.837 1.00 95.56 206 VAL A CA 1
ATOM 1653 C C . VAL A 1 206 ? 3.039 1.740 -2.023 1.00 95.56 206 VAL A C 1
ATOM 1655 O O . VAL A 1 206 ? 3.843 0.816 -2.043 1.00 95.56 206 VAL A O 1
ATOM 1658 N N . VAL A 1 207 ? 2.255 2.001 -3.061 1.00 94.31 207 VAL A N 1
ATOM 1659 C CA . VAL A 1 207 ? 2.335 1.295 -4.339 1.00 94.31 207 VAL A CA 1
ATOM 1660 C C . VAL A 1 207 ? 3.025 2.167 -5.367 1.00 94.31 207 VAL A C 1
ATOM 1662 O O . VAL A 1 207 ? 2.610 3.298 -5.625 1.00 94.31 207 VAL A O 1
ATOM 1665 N N . SER A 1 208 ? 4.060 1.618 -6.000 1.00 91.00 208 SER A N 1
ATOM 1666 C CA . SER A 1 208 ? 4.893 2.373 -6.924 1.00 91.00 208 SER A CA 1
ATOM 1667 C C . SER A 1 208 ? 5.164 1.660 -8.247 1.00 91.00 208 SER A C 1
ATOM 1669 O O . SER A 1 208 ? 5.458 0.466 -8.323 1.00 91.00 208 SER A O 1
ATOM 1671 N N . ARG A 1 209 ? 5.124 2.499 -9.290 1.00 86.88 209 ARG A N 1
ATOM 1672 C CA . ARG A 1 209 ? 5.735 2.362 -10.623 1.00 86.88 209 ARG A CA 1
ATOM 1673 C C . ARG A 1 209 ? 7.188 1.942 -10.621 1.00 86.88 209 ARG A C 1
ATOM 1675 O O . ARG A 1 209 ? 7.656 1.310 -11.557 1.00 86.88 209 ARG A O 1
ATOM 1682 N N . MET A 1 210 ? 7.916 2.447 -9.635 1.00 81.88 210 MET A N 1
ATOM 1683 C CA . MET A 1 210 ? 9.365 2.597 -9.649 1.00 81.88 210 MET A CA 1
ATOM 1684 C C . MET A 1 210 ? 9.949 2.209 -8.300 1.00 81.88 210 MET A C 1
ATOM 1686 O O . MET A 1 210 ? 9.302 2.395 -7.273 1.00 81.88 210 MET A O 1
ATOM 1690 N N . SER A 1 211 ? 11.174 1.691 -8.307 1.00 77.44 211 SER A N 1
ATOM 1691 C CA . SER A 1 211 ? 11.884 1.361 -7.074 1.00 77.44 211 SER A CA 1
ATOM 1692 C C . SER A 1 211 ? 12.037 2.584 -6.175 1.00 77.44 211 SER A C 1
ATOM 1694 O O . SER A 1 211 ? 12.162 3.709 -6.671 1.00 77.44 211 SER A O 1
ATOM 1696 N N . GLY A 1 212 ? 12.102 2.363 -4.858 1.00 74.12 212 GLY A N 1
ATOM 1697 C CA . GLY A 1 212 ? 12.408 3.429 -3.901 1.00 74.12 212 GLY A CA 1
ATOM 1698 C C . GLY A 1 212 ? 13.708 4.162 -4.251 1.00 74.12 212 GLY A C 1
ATOM 1699 O O . GLY A 1 212 ? 13.768 5.385 -4.184 1.00 74.12 212 GLY A O 1
ATOM 1700 N N . SER A 1 213 ? 14.700 3.443 -4.787 1.00 76.06 213 SER A N 1
ATOM 1701 C CA . SER A 1 213 ? 15.964 4.011 -5.281 1.00 76.06 213 SER A CA 1
ATOM 1702 C C . SER A 1 213 ? 15.827 4.983 -6.458 1.00 76.06 213 SER A C 1
ATOM 1704 O O . SER A 1 213 ? 16.749 5.741 -6.737 1.00 76.06 213 SER A O 1
ATOM 1706 N N . TYR A 1 214 ? 14.708 4.980 -7.186 1.00 77.81 214 TYR A N 1
ATOM 1707 C CA . TYR A 1 214 ? 14.461 6.006 -8.196 1.00 77.81 214 TYR A CA 1
ATOM 1708 C C . TYR A 1 214 ? 14.028 7.330 -7.556 1.00 77.81 214 TYR A C 1
ATOM 1710 O O . TYR A 1 214 ? 14.375 8.397 -8.058 1.00 77.81 214 TYR A O 1
ATOM 1718 N N . LEU A 1 215 ? 13.306 7.269 -6.435 1.00 78.00 215 LEU A N 1
ATOM 1719 C CA . LEU A 1 215 ? 12.811 8.447 -5.719 1.00 78.00 215 LEU A CA 1
ATOM 1720 C C . LEU A 1 215 ? 13.950 9.232 -5.057 1.00 78.00 215 LEU A C 1
ATOM 1722 O O . LEU A 1 215 ? 13.888 10.458 -4.989 1.00 78.00 215 LEU A O 1
ATOM 1726 N N . THR A 1 216 ? 15.030 8.554 -4.661 1.00 78.12 216 THR A N 1
ATOM 1727 C CA . THR A 1 216 ? 16.215 9.187 -4.056 1.00 78.12 216 THR A CA 1
ATOM 1728 C C . THR A 1 216 ? 16.979 10.095 -5.023 1.00 78.12 216 THR A C 1
ATOM 1730 O O . THR A 1 216 ? 17.737 10.955 -4.586 1.00 78.12 216 THR A O 1
ATOM 1733 N N . LYS A 1 217 ? 16.745 9.983 -6.341 1.00 79.50 217 LYS A N 1
ATOM 1734 C CA . LYS A 1 217 ? 17.307 10.912 -7.338 1.00 79.50 217 LYS A CA 1
ATOM 1735 C C . LYS A 1 217 ? 16.803 12.343 -7.167 1.00 79.50 217 LYS A C 1
ATOM 1737 O O . LYS A 1 217 ? 17.497 13.279 -7.548 1.00 79.50 217 LYS A O 1
ATOM 1742 N N . TYR A 1 218 ? 15.593 12.508 -6.638 1.00 77.31 218 TYR A N 1
ATOM 1743 C CA . TYR A 1 218 ? 15.000 13.824 -6.406 1.00 77.31 218 TYR A CA 1
ATOM 1744 C C . TYR A 1 218 ? 15.392 14.405 -5.047 1.00 77.31 218 TYR A C 1
ATOM 1746 O O . TYR A 1 218 ? 15.293 15.616 -4.859 1.00 77.31 218 TYR A O 1
ATOM 1754 N N . ASP A 1 219 ? 15.812 13.552 -4.109 1.00 76.06 219 ASP A N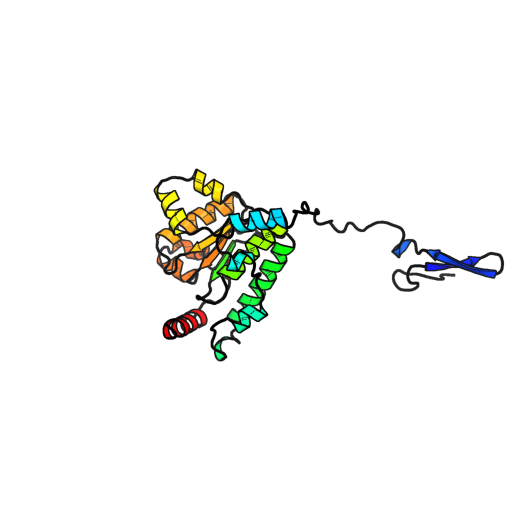 1
ATOM 1755 C CA . ASP A 1 219 ? 16.193 13.944 -2.759 1.00 76.06 219 ASP A CA 1
ATOM 1756 C C . ASP A 1 219 ? 17.088 12.871 -2.118 1.00 76.06 219 ASP A C 1
ATOM 1758 O O . ASP A 1 219 ? 16.627 11.794 -1.731 1.00 76.06 219 ASP A O 1
ATOM 1762 N N . SER A 1 220 ? 18.386 13.156 -2.013 1.00 71.75 220 SER A N 1
ATOM 1763 C CA . SER A 1 220 ? 19.376 12.209 -1.490 1.00 71.75 220 SER A CA 1
ATOM 1764 C C . SER A 1 220 ? 19.218 11.929 0.006 1.00 71.75 220 SER A C 1
ATOM 1766 O O . SER A 1 220 ? 19.673 10.889 0.474 1.00 71.75 220 SER A O 1
ATOM 1768 N N . LEU A 1 221 ? 18.536 12.800 0.756 1.00 73.88 221 LEU A N 1
ATOM 1769 C CA . LEU A 1 221 ? 18.309 12.618 2.193 1.00 73.88 221 LEU A CA 1
ATOM 1770 C C . LEU A 1 221 ? 17.253 11.542 2.486 1.00 73.88 221 LEU A C 1
ATOM 1772 O O . LEU A 1 221 ? 17.079 11.147 3.631 1.00 73.88 221 LEU A O 1
ATOM 1776 N N . LEU A 1 222 ? 16.547 11.055 1.460 1.00 74.56 222 LEU A N 1
ATOM 1777 C CA . LEU A 1 222 ? 15.561 9.980 1.583 1.00 74.56 222 LEU A CA 1
ATOM 1778 C C . LEU A 1 222 ? 16.122 8.575 1.452 1.00 74.56 222 LEU A C 1
ATOM 1780 O O . LEU A 1 222 ? 15.369 7.616 1.619 1.00 74.56 222 LEU A O 1
ATOM 1784 N N . VAL A 1 223 ? 17.407 8.438 1.132 1.00 71.81 223 VAL A N 1
ATOM 1785 C CA . VAL A 1 223 ? 18.031 7.126 0.928 1.00 71.81 223 VAL A CA 1
ATOM 1786 C C . VAL A 1 223 ? 17.832 6.222 2.147 1.00 71.81 223 VAL A C 1
ATOM 1788 O O . VAL A 1 223 ? 17.543 5.041 1.980 1.00 71.81 223 VAL A O 1
ATOM 1791 N N . ASP A 1 224 ? 17.875 6.789 3.354 1.00 73.31 224 ASP A N 1
ATOM 1792 C CA . ASP A 1 224 ? 17.733 6.032 4.602 1.00 73.31 224 ASP A CA 1
ATOM 1793 C C . ASP A 1 224 ? 16.278 5.682 4.955 1.00 73.31 224 ASP A C 1
ATOM 1795 O O . ASP A 1 224 ? 16.036 4.809 5.793 1.00 73.31 224 ASP A O 1
ATOM 1799 N N . SER A 1 225 ? 15.307 6.347 4.322 1.00 78.75 225 SER A N 1
ATOM 1800 C CA . SER A 1 225 ? 13.873 6.164 4.580 1.00 78.75 225 SER A CA 1
ATOM 1801 C C . SER A 1 225 ? 13.152 5.401 3.474 1.00 78.75 225 SER A C 1
ATOM 1803 O O . SER A 1 225 ? 12.051 4.905 3.704 1.00 78.75 225 SER A O 1
ATOM 1805 N N . LEU A 1 226 ? 13.731 5.286 2.275 1.00 83.12 226 LEU A N 1
ATOM 1806 C CA . LEU A 1 226 ? 13.059 4.705 1.115 1.00 83.12 226 LEU A CA 1
ATOM 1807 C C . LEU A 1 226 ? 13.713 3.425 0.620 1.00 83.12 226 LEU A C 1
ATOM 1809 O O . LEU A 1 226 ? 14.872 3.406 0.215 1.00 83.12 226 LEU A O 1
ATOM 1813 N N . GLY A 1 227 ? 12.898 2.379 0.509 1.00 70.94 227 GLY A N 1
ATOM 1814 C CA . GLY A 1 227 ? 13.294 1.149 -0.160 1.00 70.94 227 GLY A CA 1
ATOM 1815 C C . GLY A 1 227 ? 14.403 0.400 0.582 1.00 70.94 227 GLY A C 1
ATOM 1816 O O . GLY A 1 227 ? 15.277 -0.204 -0.044 1.00 70.94 227 GLY A O 1
ATOM 1817 N N . VAL A 1 228 ? 14.373 0.447 1.915 1.00 76.50 228 VAL A N 1
ATOM 1818 C CA . VAL A 1 228 ? 15.320 -0.270 2.772 1.00 76.50 228 VAL A CA 1
ATOM 1819 C C . VAL A 1 228 ? 15.007 -1.766 2.694 1.00 76.50 228 VAL A C 1
ATOM 1821 O O . VAL A 1 228 ? 13.845 -2.164 2.683 1.00 76.50 228 VAL A O 1
ATOM 1824 N N . LYS A 1 229 ? 16.036 -2.620 2.636 1.00 79.00 229 LYS A N 1
ATOM 1825 C CA . LYS A 1 229 ? 15.848 -4.080 2.505 1.00 79.00 229 LYS A CA 1
ATOM 1826 C C . LYS A 1 229 ? 15.113 -4.710 3.690 1.00 79.00 229 LYS A C 1
ATOM 1828 O O . LYS A 1 229 ? 14.434 -5.710 3.517 1.00 79.00 229 LYS A O 1
ATOM 1833 N N . ALA A 1 230 ? 15.291 -4.161 4.887 1.00 81.75 230 ALA A N 1
ATOM 1834 C CA . ALA A 1 230 ? 14.640 -4.638 6.096 1.00 81.75 230 ALA A CA 1
ATOM 1835 C C . ALA A 1 230 ? 14.471 -3.480 7.077 1.00 81.75 230 ALA A C 1
ATOM 1837 O O . ALA A 1 230 ? 15.414 -2.722 7.308 1.00 81.75 230 ALA A O 1
ATOM 1838 N N . THR A 1 231 ? 13.290 -3.376 7.675 1.00 85.19 231 THR A N 1
ATOM 1839 C CA . THR A 1 231 ? 13.012 -2.458 8.785 1.00 85.19 231 THR A CA 1
ATOM 1840 C C . THR A 1 231 ? 12.686 -3.252 10.045 1.00 85.19 231 THR A C 1
ATOM 1842 O O . THR A 1 231 ? 12.212 -4.398 9.975 1.00 85.19 231 THR A O 1
ATOM 1845 N N . ARG A 1 232 ? 12.975 -2.677 11.217 1.00 85.12 232 ARG A N 1
ATOM 1846 C CA . ARG A 1 232 ? 12.580 -3.283 12.498 1.00 85.12 232 ARG A CA 1
ATOM 1847 C C . ARG A 1 232 ? 11.095 -3.044 12.757 1.00 85.12 232 ARG A C 1
ATOM 1849 O O . ARG A 1 232 ? 10.485 -2.140 12.197 1.00 85.12 232 ARG A O 1
ATOM 1856 N N . GLU A 1 233 ? 10.495 -3.877 13.598 1.00 83.44 233 GLU A N 1
ATOM 1857 C CA . GLU A 1 233 ? 9.123 -3.637 14.045 1.00 83.44 233 GLU A CA 1
ATOM 1858 C C . GLU A 1 233 ? 9.043 -2.303 14.806 1.00 83.44 233 GLU A C 1
ATOM 1860 O O . GLU A 1 233 ? 9.868 -2.039 15.680 1.00 83.44 233 GLU A O 1
ATOM 1865 N N . GLY A 1 234 ? 8.074 -1.458 14.449 1.00 81.56 234 GLY A N 1
ATOM 1866 C CA . GLY A 1 234 ? 7.915 -0.109 14.993 1.00 81.56 234 GLY A CA 1
ATOM 1867 C C . GLY A 1 234 ? 8.679 0.986 14.238 1.00 81.56 234 GLY A C 1
ATOM 1868 O O . GLY A 1 234 ? 8.429 2.158 14.496 1.00 81.56 234 GLY A O 1
ATOM 1869 N N . GLU A 1 235 ? 9.553 0.652 13.279 1.00 84.88 235 GLU A N 1
ATOM 1870 C CA . GLU A 1 235 ? 10.222 1.643 12.418 1.00 84.88 235 GLU A CA 1
ATOM 1871 C C . GLU A 1 235 ? 9.297 2.085 11.269 1.00 84.88 235 GLU A C 1
ATOM 1873 O O . GLU A 1 235 ? 9.452 1.672 10.119 1.00 84.88 235 GLU A O 1
ATOM 1878 N N . LEU A 1 236 ? 8.304 2.920 11.585 1.00 86.50 236 LEU A N 1
ATOM 1879 C CA . LEU A 1 236 ? 7.290 3.379 10.626 1.00 86.50 236 LEU A CA 1
ATOM 1880 C C . LEU A 1 236 ? 7.767 4.511 9.703 1.00 86.50 236 LEU A C 1
ATOM 1882 O O . LEU A 1 236 ? 7.230 4.642 8.601 1.00 86.50 236 LEU A O 1
ATOM 1886 N N . GLY A 1 237 ? 8.795 5.272 10.102 1.00 85.62 237 GLY A N 1
ATOM 1887 C CA . GLY A 1 237 ? 9.426 6.322 9.288 1.00 85.62 237 GLY A CA 1
ATOM 1888 C C . GLY A 1 237 ? 10.297 5.804 8.132 1.00 85.62 237 GLY A C 1
ATOM 1889 O O . GLY A 1 237 ? 10.935 6.587 7.423 1.00 85.62 237 GLY A O 1
ATOM 1890 N N . ARG A 1 238 ? 10.350 4.480 7.927 1.00 90.19 238 ARG A N 1
ATOM 1891 C CA . ARG A 1 238 ? 11.109 3.827 6.853 1.00 90.19 238 ARG A CA 1
ATOM 1892 C C . ARG A 1 238 ? 10.227 2.875 6.055 1.00 90.19 238 ARG A C 1
ATOM 1894 O O . ARG A 1 238 ? 9.463 2.099 6.619 1.00 90.19 238 ARG A O 1
ATOM 1901 N N . LEU A 1 239 ? 10.379 2.894 4.734 1.00 91.12 239 LEU A N 1
ATOM 1902 C CA . LEU A 1 239 ? 9.692 1.987 3.820 1.00 91.12 239 LEU A CA 1
ATOM 1903 C C . LEU A 1 239 ? 10.557 0.768 3.522 1.00 91.12 239 LEU A C 1
ATOM 1905 O O . LEU A 1 239 ? 11.591 0.885 2.855 1.00 91.12 239 LEU A O 1
ATOM 1909 N N . GLN A 1 240 ? 10.090 -0.404 3.946 1.00 92.38 240 GLN A N 1
ATOM 1910 C CA . GLN A 1 240 ? 10.653 -1.674 3.508 1.00 92.38 240 GLN A CA 1
ATOM 1911 C C . GLN A 1 240 ? 10.300 -1.915 2.032 1.00 92.38 240 GLN A C 1
ATOM 1913 O O . GLN A 1 240 ? 9.137 -1.815 1.635 1.00 92.38 240 GLN A O 1
ATOM 1918 N N . GLN A 1 241 ? 11.313 -2.186 1.209 1.00 90.81 241 GLN A N 1
ATOM 1919 C CA . GLN A 1 241 ? 11.144 -2.468 -0.216 1.00 90.81 241 GLN A CA 1
ATOM 1920 C C . GLN A 1 241 ? 10.572 -3.871 -0.417 1.00 90.81 241 GLN A C 1
ATOM 1922 O O . GLN A 1 241 ? 11.215 -4.845 -0.047 1.00 90.81 241 GLN A O 1
ATOM 1927 N N . GLU A 1 242 ? 9.427 -3.965 -1.090 1.00 92.69 242 GLU A N 1
ATOM 1928 C CA . GLU A 1 242 ? 8.798 -5.236 -1.461 1.00 92.69 242 GLU A CA 1
ATOM 1929 C C . GLU A 1 242 ? 8.438 -5.254 -2.952 1.00 92.69 242 GLU A C 1
ATOM 1931 O O . GLU A 1 242 ? 8.320 -4.206 -3.604 1.00 92.69 242 GLU A O 1
ATOM 1936 N N . GLY A 1 243 ? 8.237 -6.448 -3.507 1.00 90.25 243 GLY A N 1
ATOM 1937 C CA . GLY A 1 243 ? 7.799 -6.645 -4.889 1.00 90.25 243 GLY A CA 1
ATOM 1938 C C . GLY A 1 243 ? 8.920 -6.980 -5.877 1.00 90.25 243 GLY A C 1
ATOM 1939 O O . GLY A 1 243 ? 9.944 -7.551 -5.522 1.00 90.25 243 GLY A O 1
ATOM 1940 N N . ILE A 1 244 ? 8.715 -6.605 -7.139 1.00 88.31 244 ILE A N 1
ATOM 1941 C CA . ILE A 1 244 ? 9.617 -6.886 -8.260 1.00 88.31 244 ILE A CA 1
ATOM 1942 C C . ILE A 1 244 ? 10.439 -5.626 -8.549 1.00 88.31 244 ILE A C 1
ATOM 1944 O O . ILE A 1 244 ? 9.929 -4.643 -9.096 1.00 88.31 244 ILE A O 1
ATOM 1948 N N . TYR A 1 245 ? 11.720 -5.646 -8.186 1.00 84.44 245 TYR A N 1
ATOM 1949 C CA . TYR A 1 245 ? 12.635 -4.503 -8.278 1.00 84.44 245 TYR A CA 1
ATOM 1950 C C . TYR A 1 245 ? 13.997 -4.898 -8.874 1.00 84.44 245 TYR A C 1
ATOM 1952 O O . TYR A 1 245 ? 14.295 -6.069 -9.068 1.00 84.44 245 TYR A O 1
ATOM 1960 N N . GLY A 1 246 ? 14.848 -3.914 -9.183 1.00 82.38 246 GLY A N 1
ATOM 1961 C CA . GLY A 1 246 ? 16.170 -4.160 -9.776 1.00 82.38 246 GLY A CA 1
ATOM 1962 C C . GLY A 1 246 ? 16.122 -4.387 -11.291 1.00 82.38 246 GLY A C 1
ATOM 1963 O O . GLY A 1 246 ? 15.298 -3.783 -11.979 1.00 82.38 246 GLY A O 1
ATOM 1964 N N . GLN A 1 247 ? 17.031 -5.218 -11.811 1.00 82.56 247 GLN A N 1
ATOM 1965 C CA . GLN A 1 247 ? 17.193 -5.438 -13.256 1.00 82.56 247 GLN A CA 1
ATOM 1966 C C . GLN A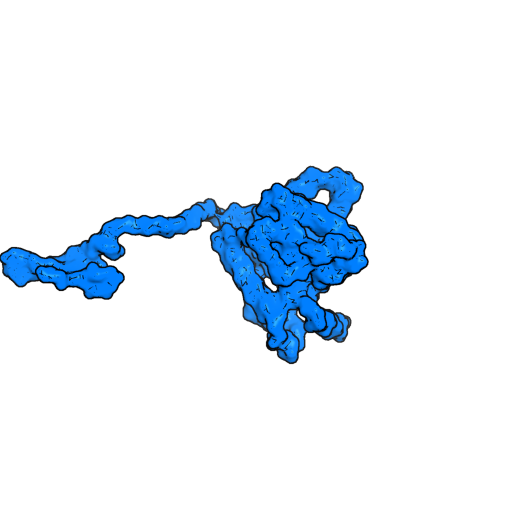 1 247 ? 15.961 -6.103 -13.880 1.00 82.56 247 GLN A C 1
ATOM 1968 O O . GLN A 1 247 ? 15.436 -5.610 -14.874 1.00 82.56 247 GLN A O 1
ATOM 1973 N N . ILE A 1 248 ? 15.421 -7.129 -13.220 1.00 84.06 248 ILE A N 1
ATOM 1974 C CA . ILE A 1 248 ? 14.221 -7.848 -13.664 1.00 84.06 248 ILE A CA 1
ATOM 1975 C C . ILE A 1 248 ? 13.017 -6.916 -13.854 1.00 84.06 248 ILE A C 1
ATOM 1977 O O . ILE A 1 248 ? 12.266 -7.038 -14.817 1.00 84.06 248 ILE A O 1
ATOM 1981 N N . MET A 1 249 ? 12.869 -5.901 -12.995 1.00 85.44 249 MET A N 1
ATOM 1982 C CA . MET A 1 249 ? 11.822 -4.892 -13.143 1.00 85.44 249 MET A CA 1
ATOM 1983 C C . MET A 1 249 ? 11.998 -4.065 -14.422 1.00 85.44 249 MET A C 1
ATOM 1985 O O . MET A 1 249 ? 11.012 -3.726 -15.078 1.00 85.44 249 MET A O 1
ATOM 1989 N N . GLN A 1 250 ? 13.237 -3.703 -14.763 1.00 83.56 250 GLN A N 1
ATOM 1990 C CA . GLN A 1 250 ? 13.534 -2.949 -15.982 1.00 83.56 250 GLN A CA 1
ATOM 1991 C C . GLN A 1 250 ? 13.275 -3.796 -17.226 1.00 83.56 250 GLN A C 1
ATOM 1993 O O . GLN A 1 250 ? 12.687 -3.299 -18.186 1.00 83.56 250 GLN A O 1
ATOM 1998 N N . ASP A 1 251 ? 13.665 -5.068 -17.190 1.00 85.12 251 ASP A N 1
ATOM 1999 C CA . ASP A 1 251 ? 13.484 -5.984 -18.312 1.00 85.12 251 ASP A CA 1
ATOM 2000 C C . ASP A 1 251 ? 11.996 -6.281 -18.545 1.00 85.12 251 ASP A C 1
ATOM 2002 O O . ASP A 1 251 ? 11.516 -6.196 -19.677 1.00 85.12 251 ASP A O 1
ATOM 2006 N N . LEU A 1 252 ? 11.227 -6.487 -17.469 1.00 83.12 252 LEU A N 1
ATOM 2007 C CA . LEU A 1 252 ? 9.772 -6.631 -17.540 1.00 83.12 252 LEU A CA 1
ATOM 2008 C C . LEU A 1 252 ? 9.084 -5.392 -18.095 1.00 83.12 252 LEU A C 1
ATOM 2010 O O . LEU A 1 252 ? 8.158 -5.505 -18.892 1.00 83.12 252 LEU A O 1
ATOM 2014 N N . ARG A 1 253 ? 9.528 -4.199 -17.699 1.00 82.25 253 ARG A N 1
ATOM 2015 C CA . ARG A 1 253 ? 8.988 -2.947 -18.240 1.00 82.25 253 ARG A CA 1
ATOM 2016 C C . ARG A 1 253 ? 9.226 -2.840 -19.739 1.00 82.25 253 ARG A C 1
ATOM 2018 O O . ARG A 1 253 ? 8.269 -2.609 -20.466 1.00 82.25 253 ARG A O 1
ATOM 2025 N N . LYS A 1 254 ? 10.458 -3.085 -20.200 1.00 84.62 254 LYS A N 1
ATOM 2026 C CA . LYS A 1 254 ? 10.789 -3.084 -21.635 1.00 84.62 254 LYS A CA 1
ATOM 2027 C C . LYS A 1 254 ? 9.928 -4.078 -22.411 1.00 84.62 254 LYS A C 1
ATOM 2029 O O . LYS A 1 254 ? 9.408 -3.732 -23.466 1.00 84.62 254 LYS A O 1
ATOM 2034 N N . TYR A 1 255 ? 9.748 -5.284 -21.873 1.00 85.06 255 TYR A N 1
ATOM 2035 C CA . TYR A 1 255 ? 8.891 -6.298 -22.479 1.00 85.06 255 TYR A CA 1
ATOM 2036 C C . TYR A 1 255 ? 7.429 -5.834 -22.575 1.00 85.06 255 TYR A C 1
ATOM 2038 O O . TYR A 1 255 ? 6.831 -5.883 -23.645 1.00 85.06 255 TYR A O 1
ATOM 2046 N N . LEU A 1 256 ? 6.862 -5.336 -21.473 1.00 81.25 256 LEU A N 1
ATOM 2047 C CA . LEU A 1 256 ? 5.468 -4.890 -21.412 1.00 81.25 256 LEU A CA 1
ATOM 2048 C C . LEU A 1 256 ? 5.192 -3.649 -22.268 1.00 81.25 256 LEU A C 1
ATOM 2050 O O . LEU A 1 256 ? 4.094 -3.527 -22.812 1.00 81.25 256 LEU A O 1
ATOM 2054 N N . ASP A 1 257 ? 6.155 -2.735 -22.377 1.00 81.00 257 ASP A N 1
ATOM 2055 C CA . ASP A 1 257 ? 6.052 -1.557 -23.238 1.00 81.00 257 ASP A CA 1
ATOM 2056 C C . ASP A 1 257 ? 6.148 -1.942 -24.720 1.00 81.00 257 ASP A C 1
ATOM 2058 O O . ASP A 1 257 ? 5.438 -1.361 -25.533 1.00 81.00 257 ASP A O 1
ATOM 2062 N N . GLY A 1 258 ? 6.934 -2.969 -25.066 1.00 78.50 258 GLY A N 1
ATOM 2063 C CA . GLY A 1 258 ? 6.989 -3.531 -26.421 1.00 78.50 258 GLY A CA 1
ATOM 2064 C C . GLY A 1 258 ? 5.730 -4.295 -26.855 1.00 78.50 258 GLY A C 1
ATOM 2065 O O . GLY A 1 258 ? 5.593 -4.613 -28.031 1.00 78.50 258 GLY A O 1
ATOM 2066 N N . MET A 1 259 ? 4.808 -4.591 -25.931 1.00 72.88 259 MET A N 1
ATOM 2067 C CA . MET A 1 259 ? 3.495 -5.182 -26.232 1.00 72.88 259 MET A CA 1
ATOM 2068 C C . MET A 1 259 ? 2.390 -4.136 -26.485 1.00 72.88 259 MET A C 1
ATOM 2070 O O . MET A 1 259 ? 1.227 -4.523 -26.628 1.00 72.88 259 MET A O 1
ATOM 2074 N N . ARG A 1 260 ? 2.705 -2.836 -26.439 1.00 64.25 260 ARG A N 1
ATOM 2075 C CA . ARG A 1 260 ? 1.762 -1.742 -26.730 1.00 64.25 260 ARG A CA 1
ATOM 2076 C C . ARG A 1 260 ? 1.852 -1.315 -28.184 1.00 64.25 260 ARG A C 1
ATOM 2078 O O . ARG A 1 260 ? 0.777 -0.968 -28.713 1.00 64.25 260 ARG A O 1
#

Secondary structure (DSSP, 8-state):
------TTTSTTEEEEE-TTS-EEEEE-HHHHSS---------------HHHHHHHHHHH---HHHHH----HHHHHHH----HHHHT-HHHHHHHHHHHHHHHHHHTT---SSEEEEE--TTSSHHHHHHHHHHHHHHTT--EEEEEEHHHHHHHHHTT-HHHHHHHH-SSEEEEE--SS--HHHHHHHHHHHHHHHHHT--EEEEESS-HHHHTTT-GGGTTTSSBS---TT-TTSEEEEES-SHHHHHHHHHHHTT-

Sequence (260 aa):
MKEVCERCGGRRRLRIKNDVGGFDKIKCPVCCGGKKQALVTLEVTEKRTQKELEKLFAEYIPNDYFRYDDYDRRKLERDMAIPPHMRSDLTVDTYLEFADTFLAKLALGQIDKKSYILTTPDRCGKKWLVYTAIKNTLRAGLKPSPLLDSKDLYVLLDNKKYDEIKQKLDADIVFLTLGASPSRADVIVLKILLDMCERAGTPLFVVSRMSGSYLTKYDSLLVDSLGVKATREGELGRLQQEGIYGQIMQDLRKYLDGMR

Foldseek 3Di:
DDQDPPVPDQPQWGWDADPVGDTDIHGDCVNPNDDPPPPVPLPQQPQDDPVRLLVVLCVQPVDPVLSPDADDLVVLLVQQPAPPVLCPPPQNVQQSVCLVVLLVCLLSVHDFLEAAEAEAAPRNCPVSSVSNSCSSNVSSNFFEARAAELVVQLVCVVVVVVVVVVVSVPGQEYHYEYDLDHDLSSLVSLQVVLVVCLVVSHYYYYYDNAAQVVSCVSPVVCPQAGQDCDDDGSNRSHHHYGHDHDPSRVVSNVVVVVVD